Protein AF-0000000086031686 (afdb_homodimer)

Radius of gyration: 23.31 Å; Cα contacts (8 Å, |Δi|>4): 381; chains: 2; bounding box: 55×72×49 Å

pLDDT: mean 70.11, std 24.23, range [24.34, 96.19]

Organism: Dendrobium nobile (NCBI:txid94219)

Foldseek 3Di:
DPDAFLLCVLVVHDHDPVRLCPVAGGNPPRNVLVVLLCVPQRPVRLSVVLVLDDVVCNNVVSVVSSQQSVQCVVPVPQGCVLVVLVVVVVVVLVVLVVVLVVLVVVVVVPPPPPCSVSVPPPPPPCDDDCVVVVSVVSVVVVVVVVCCCVPPPDDVPDPPPPDDPDPPCSDPPRVVD/DPQAFLLCVLVVHDHDPVRLCRVAGGNPPRNVLVVLLCVPQRPVRLSVVLVLDDVVCNNVVSVVSSQQSVQCVVPVPQGCVLVVLVVVVVVVLVVLVVVLVVLVVVVVVPPPPPCSVSVPPPPPPCDDDCVVVVSVVSVVV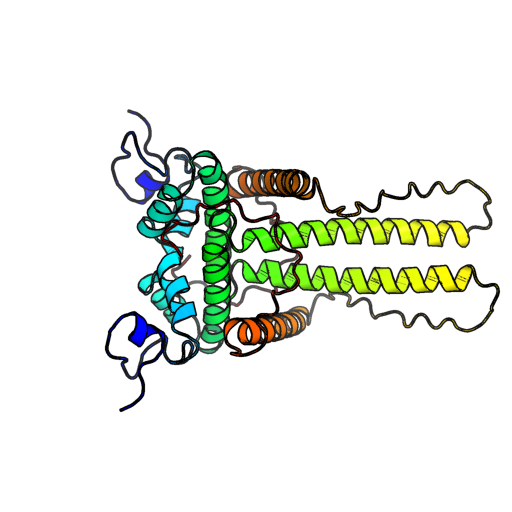VVVVVCCCVPPPDDVPDPPPPPDPDPPPSDPPRVVD

Solvent-accessible surface area (backbone atoms only — not comparable to full-atom values): 20032 Å² total; per-residue (Å²): 125,86,77,46,22,6,46,27,55,69,68,70,47,85,59,56,96,79,42,86,48,45,89,69,21,43,49,83,56,16,30,68,47,36,52,32,28,37,64,49,31,28,62,68,40,50,50,52,53,47,68,72,40,61,75,89,45,33,59,58,22,51,47,34,46,36,50,42,19,46,30,27,62,78,31,70,44,41,25,53,51,39,55,40,53,54,40,51,51,48,39,52,52,44,50,52,49,41,51,52,50,51,50,52,50,54,46,68,71,44,86,61,83,67,81,70,70,67,75,67,71,75,69,76,64,82,56,83,80,67,44,54,57,51,39,45,48,51,46,51,52,51,47,53,52,48,43,44,56,68,53,50,84,76,76,81,64,60,72,79,59,75,76,57,61,75,75,70,81,61,61,92,77,49,71,83,107,124,85,75,44,22,6,48,26,56,68,67,71,48,85,57,55,96,80,42,86,48,47,90,70,20,42,51,82,56,17,29,68,45,37,50,32,27,36,64,48,30,27,62,65,41,50,51,53,53,46,68,73,39,60,74,90,46,33,60,57,20,52,49,37,48,37,51,42,20,46,31,28,60,77,31,70,46,40,26,54,50,39,54,40,53,52,40,51,51,48,40,52,52,44,49,52,48,42,51,53,50,51,51,52,51,54,46,70,69,44,86,62,81,68,81,71,70,68,73,68,71,76,68,76,65,82,55,83,81,69,41,55,57,52,40,45,49,52,47,50,52,51,48,51,52,48,43,44,52,69,52,48,86,75,73,79,62,60,71,81,58,75,75,57,61,74,76,71,81,63,62,93,76,49,71,82,108

Sequence (354 aa):
MASSCGACKFLRRKCADICIFAPHFSYEQAAAHFSAIHKVFGASNVSKLLSHLPEHHRAAAAVTVAYEALARIRDPVYGCVAHVIALQQQVVRLQEEVESLMAQLLCKSSSVTGSCAINGAEQYCFGGSNHSNELQVVYKEALDRLERCLFSEEDQISPEVSPAPASIDVPEDFPWRMASSCGACKFLRRKCADICIFAPHFSYEQAAAHFSAIHKVFGASNVSKLLSHLPEHHRAAAAVTVAYEALARIRDPVYGCVAHVIALQQQVVRLQEEVESLMAQLLCKSSSVTGSCAINGAEQYCFGGSNHSNELQVVYKEALDRLERCLFSEEDQISPEVSPAPASIDVPEDFPWR

Secondary structure (DSSP, 8-state):
-----HHHHHHT----TT-SSTTTS-TTTHHHHHHHHHHHT-HHHHHHHHHHS-HHHHHHHHHHHHHHHHHHHH-TTTTTHHHHHHHHHHHHHHHHHHHHHHHHHHHHHS---S-------------SSTHHHHHHHHHHHHHHHHHHHHH-SS------S---SS-----TT-TT-/-----HHHHHHT----TT-SSTTTS-TTTHHHHHHHHHHHT-HHHHHHHHHHS-HHHHHHHHHHHHHHHHHHHH-TTTTTHHHHHHHHHHHHHHHHHHHHHHHHHHHHHS---S-------------SSTHHHHHHHHHHHHHHHHHHHHH-SS------S---SS-----TT-TT-

Nearest PDB structures (foldseek):
  5ly0-assembly1_B  TM=9.703E-01  e=9.688E-09  Triticum turgidum
  5ly0-assembly1_B  TM=9.700E-01  e=6.140E-09  Triticum turgidum

Structure (mmCIF, N/CA/C/O backbone):
data_AF-0000000086031686-model_v1
#
loop_
_entity.id
_entity.type
_entity.pdbx_description
1 polymer 'LOB domain-containing protein'
#
loop_
_atom_site.group_PDB
_atom_site.id
_atom_site.type_symbol
_atom_site.label_atom_id
_atom_site.label_alt_id
_atom_site.label_comp_id
_atom_site.label_asym_id
_atom_site.label_entity_id
_atom_site.label_seq_id
_atom_site.pdbx_PDB_ins_code
_atom_site.Cartn_x
_atom_site.Cartn_y
_atom_site.Cartn_z
_atom_site.occupancy
_atom_site.B_iso_or_equiv
_atom_site.auth_seq_id
_atom_site.auth_comp_id
_atom_site.auth_asym_id
_atom_site.auth_atom_id
_atom_site.pdbx_PDB_model_num
ATOM 1 N N . MET A 1 1 ? -28.172 -14.492 -21.688 1 38.91 1 MET A N 1
ATOM 2 C CA . MET A 1 1 ? -26.906 -15.148 -21.328 1 38.91 1 MET A CA 1
ATOM 3 C C . MET A 1 1 ? -26.109 -14.312 -20.344 1 38.91 1 MET A C 1
ATOM 5 O O . MET A 1 1 ? -25.891 -13.125 -20.578 1 38.91 1 MET A O 1
ATOM 9 N N . ALA A 1 2 ? -26.219 -14.617 -19.141 1 53.25 2 ALA A N 1
ATOM 10 C CA . ALA A 1 2 ? -25.781 -13.68 -18.109 1 53.25 2 ALA A CA 1
ATOM 11 C C . ALA A 1 2 ? -24.328 -13.258 -18.328 1 53.25 2 ALA A C 1
ATOM 13 O O . ALA A 1 2 ? -23.484 -14.078 -18.703 1 53.25 2 ALA A O 1
ATOM 14 N N . SER A 1 3 ? -23.969 -12.055 -18.766 1 66.44 3 SER A N 1
ATOM 15 C CA . SER A 1 3 ? -22.703 -11.477 -19.188 1 66.44 3 SER A CA 1
ATOM 16 C C . SER A 1 3 ? -21.594 -11.781 -18.188 1 66.44 3 SER A C 1
ATOM 18 O O . SER A 1 3 ? -21.797 -11.727 -16.984 1 66.44 3 SER A O 1
ATOM 20 N N . SER A 1 4 ? -20.531 -12.625 -18.656 1 83.12 4 SER A N 1
ATOM 21 C CA . SER A 1 4 ? -19.344 -12.977 -17.906 1 83.12 4 SER A CA 1
ATOM 22 C C . SER A 1 4 ? -18.781 -11.781 -17.156 1 83.12 4 SER A C 1
ATOM 24 O O . SER A 1 4 ? -18.922 -10.641 -17.609 1 83.12 4 SER A O 1
ATOM 26 N N . CYS A 1 5 ? -18.484 -12.031 -15.914 1 85.69 5 CYS A N 1
ATOM 27 C CA . CYS A 1 5 ? -17.859 -10.938 -15.18 1 85.69 5 CYS A CA 1
ATOM 28 C C . CYS A 1 5 ? -16.531 -10.539 -15.805 1 85.69 5 CYS A C 1
ATOM 30 O O . CYS A 1 5 ? -16.047 -11.211 -16.719 1 85.69 5 CYS A O 1
ATOM 32 N N . GLY A 1 6 ? -16 -9.508 -15.5 1 84.38 6 GLY A N 1
ATOM 33 C CA . GLY A 1 6 ? -14.766 -9 -16.078 1 84.38 6 GLY A CA 1
ATOM 34 C C . GLY A 1 6 ? -13.586 -9.93 -15.875 1 84.38 6 GLY A C 1
ATOM 35 O O . GLY A 1 6 ? -12.734 -10.062 -16.75 1 84.38 6 GLY A O 1
ATOM 36 N N . ALA A 1 7 ? -13.555 -10.57 -14.734 1 89.31 7 ALA A N 1
ATOM 37 C CA . ALA A 1 7 ? -12.477 -11.508 -14.445 1 89.31 7 ALA A CA 1
ATOM 38 C C . ALA A 1 7 ? -12.547 -12.727 -15.359 1 89.31 7 ALA A C 1
ATOM 40 O O . ALA A 1 7 ? -11.539 -13.109 -15.969 1 89.31 7 ALA A O 1
ATOM 41 N N . CYS A 1 8 ? -13.688 -13.234 -15.461 1 89.75 8 CYS A N 1
ATOM 42 C CA . CYS A 1 8 ? -13.859 -14.438 -16.266 1 89.75 8 CYS A CA 1
ATOM 43 C C . CYS A 1 8 ? -13.656 -14.133 -17.75 1 89.75 8 CYS A C 1
ATOM 45 O O . CYS A 1 8 ? -13.148 -14.969 -18.5 1 89.75 8 CYS A O 1
ATOM 47 N N . LYS A 1 9 ? -14.102 -12.992 -18.172 1 85.69 9 LYS A N 1
ATOM 48 C CA . LYS A 1 9 ? -13.836 -12.57 -19.547 1 85.69 9 LYS A CA 1
ATOM 49 C C . LYS A 1 9 ? -12.336 -12.523 -19.828 1 85.69 9 LYS A C 1
ATOM 51 O O . LYS A 1 9 ? -11.883 -13.016 -20.859 1 85.69 9 LYS A O 1
ATOM 56 N N . PHE A 1 10 ? -11.656 -11.914 -18.922 1 86.88 10 PHE A N 1
ATOM 57 C CA . PHE A 1 10 ? -10.211 -11.805 -19.078 1 86.88 10 PHE A CA 1
ATOM 58 C C . PHE A 1 10 ? -9.562 -13.188 -19.047 1 86.88 10 PHE A C 1
ATOM 60 O O . PHE A 1 10 ? -8.648 -13.461 -19.844 1 86.88 10 PHE A O 1
ATOM 67 N N . LEU A 1 11 ? -10.047 -14.055 -18.219 1 90.5 11 LEU A N 1
ATOM 68 C CA . LEU A 1 11 ? -9.445 -15.367 -18.031 1 90.5 11 LEU A CA 1
ATOM 69 C C . LEU A 1 11 ? -9.93 -16.344 -19.094 1 90.5 11 LEU A C 1
ATOM 71 O O . LEU A 1 11 ? -9.508 -17.5 -19.125 1 90.5 11 LEU A O 1
ATOM 75 N N . ARG A 1 12 ? -10.844 -15.852 -19.938 1 88.38 12 ARG A N 1
ATOM 76 C CA . ARG A 1 12 ? -11.414 -16.656 -21.016 1 88.38 12 ARG A CA 1
ATOM 77 C C . ARG A 1 12 ? -12.016 -17.953 -20.469 1 88.38 12 ARG A C 1
ATOM 79 O O . ARG A 1 12 ? -11.75 -19.031 -21 1 88.38 12 ARG A O 1
ATOM 86 N N . ARG A 1 13 ? -12.805 -17.781 -19.453 1 88.19 13 ARG A N 1
ATOM 87 C CA . ARG A 1 13 ? -13.531 -18.906 -18.875 1 88.19 13 ARG A CA 1
ATOM 88 C C . ARG A 1 13 ? -15.008 -18.578 -18.688 1 88.19 13 ARG A C 1
ATOM 90 O O . ARG A 1 13 ? -15.398 -17.422 -18.766 1 88.19 13 ARG A O 1
ATOM 97 N N . LYS A 1 14 ? -15.789 -19.656 -18.469 1 89.44 14 LYS A N 1
ATOM 98 C CA . LYS A 1 14 ? -17.219 -19.484 -18.203 1 89.44 14 LYS A CA 1
ATOM 99 C C . LYS A 1 14 ? -17.453 -18.984 -16.781 1 89.44 14 LYS A C 1
ATOM 101 O O . LYS A 1 14 ? -16.891 -19.531 -15.828 1 89.44 14 LYS A O 1
ATOM 106 N N . CYS A 1 15 ? -18.203 -18 -16.75 1 90.19 15 CYS A N 1
ATOM 107 C CA . CYS A 1 15 ? -18.531 -17.422 -15.445 1 90.19 15 CYS A CA 1
ATOM 108 C C . CYS A 1 15 ? -19.625 -18.219 -14.758 1 90.19 15 CYS A C 1
ATOM 110 O O . CYS A 1 15 ? -20.781 -18.219 -15.203 1 90.19 15 CYS A O 1
ATOM 112 N N . ALA A 1 16 ? -19.344 -18.906 -13.68 1 89.38 16 ALA A N 1
ATOM 113 C CA . ALA A 1 16 ? -20.281 -19.766 -12.953 1 89.38 16 ALA A CA 1
ATOM 114 C C . ALA A 1 16 ? -21.172 -18.922 -12.039 1 89.38 16 ALA A C 1
ATOM 116 O O . ALA A 1 16 ? -20.891 -17.766 -11.773 1 89.38 16 ALA A O 1
ATOM 117 N N . ASP A 1 17 ? -22.25 -19.516 -11.578 1 88.25 17 ASP A N 1
ATOM 118 C CA . ASP A 1 17 ? -23.203 -18.859 -10.695 1 88.25 17 ASP A CA 1
ATOM 119 C C . ASP A 1 17 ? -22.547 -18.484 -9.367 1 88.25 17 ASP A C 1
ATOM 121 O O . ASP A 1 17 ? -22.922 -17.484 -8.75 1 88.25 17 ASP A O 1
ATOM 125 N N . ILE A 1 18 ? -21.562 -19.172 -9.016 1 89.81 18 ILE A N 1
ATOM 126 C CA . ILE A 1 18 ? -20.953 -18.938 -7.707 1 89.81 18 ILE A CA 1
ATOM 127 C C . ILE A 1 18 ? -19.578 -18.312 -7.883 1 89.81 18 ILE A C 1
ATOM 129 O O . ILE A 1 18 ? -18.688 -18.484 -7.039 1 89.81 18 ILE A O 1
ATOM 133 N N . CYS A 1 19 ? -19.438 -17.578 -8.977 1 92.25 19 CYS A N 1
ATOM 134 C CA . CYS A 1 19 ? -18.141 -16.953 -9.234 1 92.25 19 CYS A CA 1
ATOM 135 C C . CYS A 1 19 ? -17.812 -15.922 -8.164 1 92.25 19 CYS A C 1
ATOM 137 O O . CYS A 1 19 ? -18.578 -14.969 -7.949 1 92.25 19 CYS A O 1
ATOM 139 N N . ILE A 1 20 ? -16.672 -16.047 -7.578 1 93.25 20 ILE A N 1
ATOM 140 C CA . ILE A 1 20 ? -16.266 -15.227 -6.449 1 93.25 20 ILE A CA 1
ATOM 141 C C . ILE A 1 20 ? -15.93 -13.82 -6.934 1 93.25 20 ILE A C 1
ATOM 143 O O . ILE A 1 20 ? -15.906 -12.867 -6.145 1 93.25 20 ILE A O 1
ATOM 147 N N . PHE A 1 21 ? -15.695 -13.672 -8.219 1 92.06 21 PHE A N 1
ATOM 148 C CA . PHE A 1 21 ? -15.266 -12.391 -8.773 1 92.06 21 PHE A CA 1
ATOM 149 C C . PHE A 1 21 ? -16.453 -11.594 -9.273 1 92.06 21 PHE A C 1
ATOM 151 O O . PHE A 1 21 ? -16.406 -10.359 -9.328 1 92.06 21 PHE A O 1
ATOM 158 N N . ALA A 1 22 ? -17.484 -12.18 -9.602 1 89.75 22 ALA A N 1
ATOM 159 C CA . ALA A 1 22 ? -18.609 -11.578 -10.312 1 89.75 22 ALA A CA 1
ATOM 160 C C . ALA A 1 22 ? -19.188 -10.391 -9.531 1 89.75 22 ALA A C 1
ATOM 162 O O . ALA A 1 22 ? -19.469 -9.344 -10.109 1 89.75 22 ALA A O 1
ATOM 163 N N . PRO A 1 23 ? -19.312 -10.523 -8.242 1 88.31 23 PRO A N 1
ATOM 164 C CA . PRO A 1 23 ? -19.875 -9.398 -7.508 1 88.31 23 PRO A CA 1
ATOM 165 C C . PRO A 1 23 ? -18.953 -8.18 -7.48 1 88.31 23 PRO A C 1
ATOM 167 O O . PRO A 1 23 ? -19.406 -7.062 -7.207 1 88.31 23 PRO A O 1
ATOM 170 N N . HIS A 1 24 ? -17.672 -8.414 -7.812 1 87.06 24 HIS A N 1
ATOM 171 C CA . HIS A 1 24 ? -16.719 -7.359 -7.527 1 87.06 24 HIS A CA 1
ATOM 172 C C . HIS A 1 24 ? -16.078 -6.84 -8.812 1 87.06 24 HIS A C 1
ATOM 174 O O . HIS A 1 24 ? -15.523 -5.734 -8.836 1 87.06 24 HIS A O 1
ATOM 180 N N . PHE A 1 25 ? -16.062 -7.633 -9.82 1 85.62 25 PHE A N 1
ATOM 181 C CA . PHE A 1 25 ? -15.422 -7.246 -11.078 1 85.62 25 PHE A CA 1
ATOM 182 C C . PHE A 1 25 ? -16.406 -7.379 -12.242 1 85.62 25 PHE A C 1
ATOM 184 O O . PHE A 1 25 ? -16.453 -8.422 -12.898 1 85.62 25 PHE A O 1
ATOM 191 N N . SER A 1 26 ? -17.047 -6.273 -12.438 1 75.56 26 SER A N 1
ATOM 192 C CA . SER A 1 26 ? -18.047 -6.301 -13.484 1 75.56 26 SER A CA 1
ATOM 193 C C . SER A 1 26 ? -17.422 -6.305 -14.875 1 75.56 26 SER A C 1
ATOM 195 O O . SER A 1 26 ? -16.234 -6.02 -15.016 1 75.56 26 SER A O 1
ATOM 197 N N . TYR A 1 27 ? -18.125 -6.57 -15.852 1 64.69 27 TYR A N 1
ATOM 198 C CA . TYR A 1 27 ? -17.734 -6.785 -17.234 1 64.69 27 TYR A CA 1
ATOM 199 C C . TYR A 1 27 ? -17.016 -5.562 -17.797 1 64.69 27 TYR A C 1
ATOM 201 O O . TYR A 1 27 ? -15.977 -5.684 -18.453 1 64.69 27 TYR A O 1
ATOM 209 N N . GLU A 1 28 ? -17.484 -4.445 -17.672 1 57.91 28 GLU A N 1
ATOM 210 C CA . GLU A 1 28 ? -16.969 -3.273 -18.359 1 57.91 28 GLU A CA 1
ATOM 211 C C . GLU A 1 28 ? -15.711 -2.746 -17.672 1 57.91 28 GLU A C 1
ATOM 213 O O . GLU A 1 28 ? -14.711 -2.445 -18.344 1 57.91 28 GLU A O 1
ATOM 218 N N . GLN A 1 29 ? -15.75 -2.537 -16.469 1 55.66 29 GLN A N 1
ATOM 219 C CA . GLN A 1 29 ? -14.766 -1.749 -15.734 1 55.66 29 GLN A CA 1
ATOM 220 C C . GLN A 1 29 ? -13.68 -2.641 -15.141 1 55.66 29 GLN A C 1
ATOM 222 O O . GLN A 1 29 ? -12.523 -2.23 -15.023 1 55.66 29 GLN A O 1
ATOM 227 N N . ALA A 1 30 ? -14.023 -3.955 -15.359 1 61.34 30 ALA A N 1
ATOM 228 C CA . ALA A 1 30 ? -13.227 -4.676 -14.367 1 61.34 30 ALA A CA 1
ATOM 229 C C . ALA A 1 30 ? -12.188 -5.57 -15.039 1 61.34 30 ALA A C 1
ATOM 231 O O . ALA A 1 30 ? -11.305 -6.113 -14.375 1 61.34 30 ALA A O 1
ATOM 232 N N . ALA A 1 31 ? -12.219 -5.379 -16.438 1 67.56 31 ALA A N 1
ATOM 233 C CA . ALA A 1 31 ? -11.242 -6.27 -17.047 1 67.56 31 ALA A CA 1
ATOM 234 C C . ALA A 1 31 ? -9.82 -5.727 -16.891 1 67.56 31 ALA A C 1
ATOM 236 O O . ALA A 1 31 ? -8.891 -6.484 -16.609 1 67.56 31 ALA A O 1
ATOM 237 N N . ALA A 1 32 ? -9.633 -4.473 -17.109 1 70.06 32 ALA A N 1
ATOM 238 C CA . ALA A 1 32 ? -8.297 -3.9 -16.969 1 70.06 32 ALA A CA 1
ATOM 239 C C . ALA A 1 32 ? -7.785 -4.031 -15.539 1 70.06 32 ALA A C 1
ATOM 241 O O . ALA A 1 32 ? -6.617 -4.355 -15.312 1 70.06 32 ALA A O 1
ATOM 242 N N . HIS A 1 33 ? -8.641 -3.846 -14.695 1 77.69 33 HIS A N 1
ATOM 243 C CA . HIS A 1 33 ? -8.25 -3.961 -13.297 1 77.69 33 HIS A CA 1
ATOM 244 C C . HIS A 1 33 ? -7.867 -5.395 -12.953 1 77.69 33 HIS A C 1
ATOM 246 O O . HIS A 1 33 ? -6.875 -5.625 -12.258 1 77.69 33 HIS A O 1
ATOM 252 N N . PHE A 1 34 ? -8.672 -6.258 -13.578 1 87.88 34 PHE A N 1
ATOM 253 C CA . PHE A 1 34 ? -8.391 -7.645 -13.234 1 87.88 34 PHE A CA 1
ATOM 254 C C . PHE A 1 34 ? -7.098 -8.109 -13.898 1 87.88 34 PHE A C 1
ATOM 256 O O . PHE A 1 34 ? -6.383 -8.953 -13.352 1 87.88 34 PHE A O 1
ATOM 263 N N . SER A 1 35 ? -6.84 -7.477 -15.047 1 90 35 SER A N 1
ATOM 264 C CA . SER A 1 35 ? -5.562 -7.785 -15.672 1 90 35 SER A CA 1
ATOM 265 C C . SER A 1 35 ? -4.395 -7.457 -14.75 1 90 35 SER A C 1
ATOM 267 O O . SER A 1 35 ? -3.443 -8.234 -14.641 1 90 35 SER A O 1
ATOM 269 N N . ALA A 1 36 ? -4.48 -6.348 -14.125 1 90.56 36 ALA A N 1
ATOM 270 C CA . ALA A 1 36 ? -3.439 -5.957 -13.18 1 90.56 36 ALA A CA 1
ATOM 271 C C . ALA A 1 36 ? -3.391 -6.914 -11.992 1 90.56 36 ALA A C 1
ATOM 273 O O . ALA A 1 36 ? -2.309 -7.32 -11.562 1 90.56 36 ALA A O 1
ATOM 274 N N . ILE A 1 37 ? -4.559 -7.273 -11.547 1 93.81 37 ILE A N 1
ATOM 275 C CA . ILE A 1 37 ? -4.668 -8.18 -10.414 1 93.81 37 ILE A CA 1
ATOM 276 C C . ILE A 1 37 ? -4.039 -9.523 -10.766 1 93.81 37 ILE A C 1
ATOM 278 O O . ILE A 1 37 ? -3.256 -10.07 -9.984 1 93.81 37 ILE A O 1
ATOM 282 N N . HIS A 1 38 ? -4.34 -9.977 -11.875 1 92.88 38 HIS A N 1
ATOM 283 C CA . HIS A 1 38 ? -3.803 -11.258 -12.32 1 92.88 38 HIS A CA 1
ATOM 284 C C . HIS A 1 38 ? -2.283 -11.203 -12.445 1 92.88 38 HIS A C 1
ATOM 286 O O . HIS A 1 38 ? -1.591 -12.141 -12.031 1 92.88 38 HIS A O 1
ATOM 292 N N . LYS A 1 39 ? -1.837 -10.18 -13 1 93.62 39 LYS A N 1
ATOM 293 C CA . LYS A 1 39 ? -0.402 -10.039 -13.234 1 93.62 39 LYS A CA 1
ATOM 294 C C . LYS A 1 39 ? 0.362 -9.953 -11.914 1 93.62 39 LYS A C 1
ATOM 296 O O . LYS A 1 39 ? 1.45 -10.516 -11.789 1 93.62 39 LYS A O 1
ATOM 301 N N . VAL A 1 40 ? -0.183 -9.32 -10.977 1 96.12 40 VAL A N 1
ATOM 302 C CA . VAL A 1 40 ? 0.553 -9 -9.758 1 96.12 40 VAL A CA 1
ATOM 303 C C . VAL A 1 40 ? 0.332 -10.094 -8.719 1 96.12 40 VAL A C 1
ATOM 305 O O . VAL A 1 40 ? 1.287 -10.578 -8.102 1 96.12 40 VAL A O 1
ATOM 308 N N . PHE A 1 41 ? -0.879 -10.539 -8.586 1 96.19 41 PHE A N 1
ATOM 309 C CA . PHE A 1 41 ? -1.211 -11.43 -7.484 1 96.19 41 PHE A CA 1
ATOM 310 C C . PHE A 1 41 ? -1.522 -12.828 -8 1 96.19 41 PHE A C 1
ATOM 312 O O . PHE A 1 41 ? -1.346 -13.82 -7.277 1 96.19 41 PHE A O 1
ATOM 319 N N . GLY A 1 42 ? -2.027 -12.891 -9.18 1 94.31 42 GLY A N 1
ATOM 320 C CA . GLY A 1 42 ? -2.57 -14.141 -9.672 1 94.31 42 GLY A CA 1
ATOM 321 C C . GLY A 1 42 ? -4.031 -14.344 -9.312 1 94.31 42 GLY A C 1
ATOM 322 O O . GLY A 1 42 ? -4.457 -13.992 -8.211 1 94.31 42 GLY A O 1
ATOM 323 N N . ALA A 1 43 ? -4.727 -14.914 -10.258 1 92.44 43 ALA A N 1
ATOM 324 C CA . ALA A 1 43 ? -6.16 -15.133 -10.078 1 92.44 43 ALA A CA 1
ATOM 325 C C . ALA A 1 43 ? -6.43 -16.109 -8.938 1 92.44 43 ALA A C 1
ATOM 327 O O . ALA A 1 43 ? -7.344 -15.891 -8.133 1 92.44 43 ALA A O 1
ATOM 328 N N . SER A 1 44 ? -5.605 -17.141 -8.781 1 93.12 44 SER A N 1
ATOM 329 C CA . SER A 1 44 ? -5.809 -18.156 -7.754 1 93.12 44 SER A CA 1
ATOM 330 C C . SER A 1 44 ? -5.602 -17.578 -6.359 1 93.12 44 SER A C 1
ATOM 332 O O . SER A 1 44 ? -6.387 -17.844 -5.445 1 93.12 44 SER A O 1
ATOM 334 N N . ASN A 1 45 ? -4.613 -16.812 -6.254 1 94.12 45 ASN A N 1
ATOM 335 C CA . ASN A 1 45 ? -4.324 -16.219 -4.953 1 94.12 45 ASN A CA 1
ATOM 336 C C . ASN A 1 45 ? -5.43 -15.258 -4.512 1 94.12 45 ASN A C 1
ATOM 338 O O . ASN A 1 45 ? -5.832 -15.258 -3.348 1 94.12 45 ASN A O 1
ATOM 342 N N . VAL A 1 46 ? -5.914 -14.516 -5.453 1 94.88 46 VAL A N 1
ATOM 343 C CA . VAL A 1 46 ? -6.953 -13.547 -5.125 1 94.88 46 VAL A CA 1
ATOM 344 C C . VAL A 1 46 ? -8.258 -14.273 -4.816 1 94.88 46 VAL A C 1
ATOM 346 O O . VAL A 1 46 ? -8.992 -13.898 -3.898 1 94.88 46 VAL A O 1
ATOM 349 N N . SER A 1 47 ? -8.5 -15.289 -5.539 1 94.25 47 SER A N 1
ATOM 350 C CA . SER A 1 47 ? -9.68 -16.109 -5.262 1 94.25 47 SER A CA 1
ATOM 351 C C . SER A 1 47 ? -9.625 -16.688 -3.857 1 94.25 47 SER A C 1
ATOM 353 O O . SER A 1 47 ? -10.625 -16.672 -3.127 1 94.25 47 SER A O 1
ATOM 355 N N . LYS A 1 48 ? -8.484 -17.234 -3.539 1 95.19 48 LYS A N 1
ATOM 356 C CA . LYS A 1 48 ? -8.297 -17.781 -2.205 1 95.19 48 LYS A CA 1
ATOM 357 C C . LYS A 1 48 ? -8.477 -16.719 -1.129 1 95.19 48 LYS A C 1
ATOM 359 O O . LYS A 1 48 ? -9.133 -16.969 -0.112 1 95.19 48 LYS A O 1
ATOM 364 N N . LEU A 1 49 ? -7.957 -15.602 -1.328 1 94.94 49 LEU A N 1
ATOM 365 C CA . LEU A 1 49 ? -8.086 -14.508 -0.378 1 94.94 49 LEU A CA 1
ATOM 366 C C . LEU A 1 49 ? -9.555 -14.156 -0.153 1 94.94 49 LEU A C 1
ATOM 368 O O . LEU A 1 49 ? -10.016 -14.102 0.99 1 94.94 49 LEU A O 1
ATOM 372 N N . LEU A 1 50 ? -10.242 -13.953 -1.248 1 94.81 50 LEU A N 1
ATOM 373 C CA . LEU A 1 50 ? -11.641 -13.539 -1.156 1 94.81 50 LEU A CA 1
ATOM 374 C C . LEU A 1 50 ? -12.492 -14.641 -0.521 1 94.81 50 LEU A C 1
ATOM 376 O O . LEU A 1 50 ? -13.398 -14.352 0.266 1 94.81 50 LEU A O 1
ATOM 380 N N . SER A 1 51 ? -12.133 -15.828 -0.822 1 95.12 51 SER A N 1
ATOM 381 C CA . SER A 1 51 ? -12.922 -16.938 -0.31 1 95.12 51 SER A CA 1
ATOM 382 C C . SER A 1 51 ? -12.75 -17.094 1.198 1 95.12 51 SER A C 1
ATOM 384 O O . SER A 1 51 ? -13.633 -17.609 1.88 1 95.12 51 SER A O 1
ATOM 386 N N . HIS A 1 52 ? -11.664 -16.688 1.696 1 94 52 HIS A N 1
ATOM 387 C CA . HIS A 1 52 ? -11.367 -16.844 3.117 1 94 52 HIS A CA 1
ATOM 388 C C . HIS A 1 52 ? -11.945 -15.688 3.928 1 94 52 HIS A C 1
ATOM 390 O O . HIS A 1 52 ? -11.992 -15.75 5.156 1 94 52 HIS A O 1
ATOM 396 N N . LEU A 1 53 ? -12.414 -14.711 3.285 1 92.62 53 LEU A N 1
ATOM 397 C CA . LEU A 1 53 ? -12.953 -13.539 3.965 1 92.62 53 LEU A CA 1
ATOM 398 C C . LEU A 1 53 ? -14.469 -13.656 4.129 1 92.62 53 LEU A C 1
ATOM 400 O O . LEU A 1 53 ? -15.141 -14.234 3.277 1 92.62 53 LEU A O 1
ATOM 404 N N . PRO A 1 54 ? -14.922 -13.125 5.305 1 92.75 54 PRO A N 1
ATOM 405 C CA . PRO A 1 54 ? -16.375 -12.961 5.363 1 92.75 54 PRO A CA 1
ATOM 406 C C . PRO A 1 54 ? -16.922 -12.148 4.195 1 92.75 54 PRO A C 1
ATOM 408 O O . PRO A 1 54 ? -16.266 -11.219 3.719 1 92.75 54 PRO A O 1
ATOM 411 N N . GLU A 1 55 ? -18.109 -12.453 3.766 1 91.56 55 GLU A N 1
ATOM 412 C CA . GLU A 1 55 ? -18.734 -11.867 2.574 1 91.56 55 GLU A CA 1
ATOM 413 C C . GLU A 1 55 ? -18.75 -10.344 2.65 1 91.56 55 GLU A C 1
ATOM 415 O O . GLU A 1 55 ? -18.484 -9.664 1.655 1 91.56 55 GLU A O 1
ATOM 420 N N . HIS A 1 56 ? -19.031 -9.805 3.75 1 89.81 56 HIS A N 1
ATOM 421 C CA . HIS A 1 56 ? -19.203 -8.367 3.871 1 89.81 56 HIS A CA 1
ATOM 422 C C . HIS A 1 56 ? -17.859 -7.641 3.803 1 89.81 56 HIS A C 1
ATOM 424 O O . HIS A 1 56 ? -17.828 -6.41 3.705 1 89.81 56 HIS A O 1
ATOM 430 N N . HIS A 1 57 ? -16.781 -8.391 3.799 1 91.38 57 HIS A N 1
ATOM 431 C CA . HIS A 1 57 ? -15.461 -7.773 3.691 1 91.38 57 HIS A CA 1
ATOM 432 C C . HIS A 1 57 ? -14.891 -7.93 2.285 1 91.38 57 HIS A C 1
ATOM 434 O O . HIS A 1 57 ? -13.891 -7.305 1.944 1 91.38 57 HIS A O 1
ATOM 440 N N . ARG A 1 58 ? -15.508 -8.664 1.46 1 92.44 58 ARG A N 1
ATOM 441 C CA . ARG A 1 58 ? -14.93 -9.055 0.18 1 92.44 58 ARG A CA 1
ATOM 442 C C . ARG A 1 58 ? -14.875 -7.875 -0.783 1 92.44 58 ARG A C 1
ATOM 444 O O . ARG A 1 58 ? -13.914 -7.73 -1.544 1 92.44 58 ARG A O 1
ATOM 451 N N . ALA A 1 59 ? -15.852 -7.051 -0.751 1 86.62 59 ALA A N 1
ATOM 452 C CA . ALA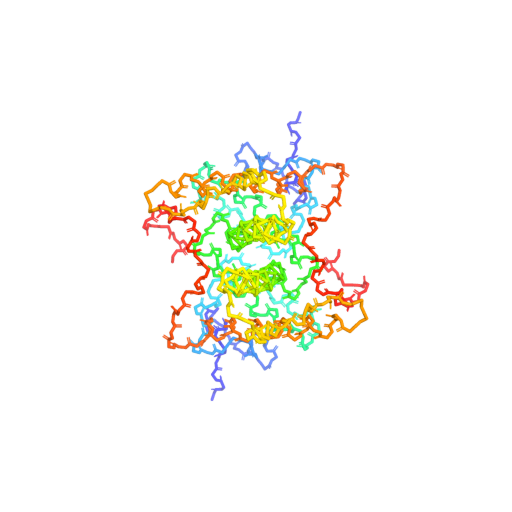 A 1 59 ? -15.867 -5.898 -1.646 1 86.62 59 ALA A CA 1
ATOM 453 C C . ALA A 1 59 ? -14.695 -4.965 -1.357 1 86.62 59 ALA A C 1
ATOM 455 O O . ALA A 1 59 ? -14.008 -4.512 -2.279 1 86.62 59 ALA A O 1
ATOM 456 N N . ALA A 1 60 ? -14.5 -4.668 -0.085 1 88.19 60 ALA A N 1
ATOM 457 C CA . ALA A 1 60 ? -13.383 -3.814 0.311 1 88.19 60 ALA A CA 1
ATOM 458 C C . ALA A 1 60 ? -12.047 -4.438 -0.089 1 88.19 60 ALA A C 1
ATOM 460 O O . ALA A 1 60 ? -11.156 -3.744 -0.594 1 88.19 60 ALA A O 1
ATOM 461 N N . ALA A 1 61 ? -11.945 -5.695 0.101 1 93.06 61 ALA A N 1
ATOM 462 C CA . ALA A 1 61 ? -10.711 -6.387 -0.257 1 93.06 61 ALA A CA 1
ATOM 463 C C . ALA A 1 61 ? -10.469 -6.336 -1.764 1 93.06 61 ALA A C 1
ATOM 465 O O . ALA A 1 61 ? -9.344 -6.121 -2.213 1 93.06 61 ALA A O 1
ATOM 466 N N . ALA A 1 62 ? -11.539 -6.516 -2.545 1 90.56 62 ALA A N 1
ATOM 467 C CA . ALA A 1 62 ? -11.422 -6.465 -4 1 90.56 62 ALA A CA 1
ATOM 468 C C . ALA A 1 62 ? -10.914 -5.102 -4.461 1 90.56 62 ALA A C 1
ATOM 470 O O . ALA A 1 62 ? -10.039 -5.02 -5.328 1 90.56 62 ALA A O 1
ATOM 471 N N . VAL A 1 63 ? -11.391 -4.082 -3.826 1 87.56 63 VAL A N 1
ATOM 472 C CA . VAL A 1 63 ? -11.016 -2.725 -4.199 1 87.56 63 VAL A CA 1
ATOM 473 C C . VAL A 1 63 ? -9.562 -2.465 -3.805 1 87.56 63 VAL A C 1
ATOM 475 O O . VAL A 1 63 ? -8.789 -1.914 -4.59 1 87.56 63 VAL A O 1
ATOM 478 N N . THR A 1 64 ? -9.211 -2.9 -2.656 1 90.94 64 THR A N 1
ATOM 479 C CA . THR A 1 64 ? -7.863 -2.607 -2.174 1 90.94 64 THR A CA 1
ATOM 480 C C . THR A 1 64 ? -6.828 -3.447 -2.918 1 90.94 64 THR A C 1
ATOM 482 O O . THR A 1 64 ?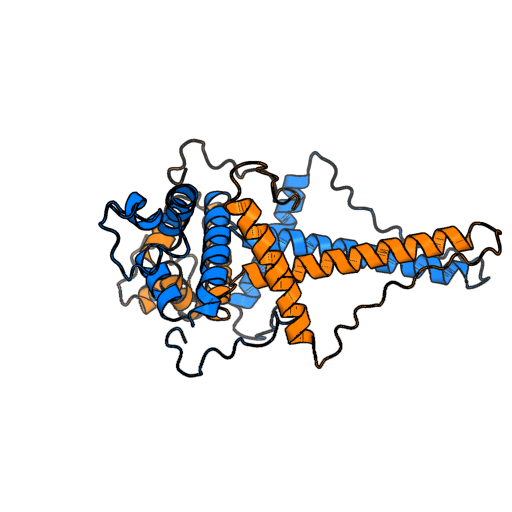 -5.723 -2.977 -3.193 1 90.94 64 THR A O 1
ATOM 485 N N . VAL A 1 65 ? -7.234 -4.645 -3.295 1 94.06 65 VAL A N 1
ATOM 486 C CA . VAL A 1 65 ? -6.348 -5.477 -4.098 1 94.06 65 VAL A CA 1
ATOM 487 C C . VAL A 1 65 ? -6.141 -4.84 -5.473 1 94.06 65 VAL A C 1
ATOM 489 O O . VAL A 1 65 ? -5.02 -4.801 -5.984 1 94.06 65 VAL A O 1
ATOM 492 N N . ALA A 1 66 ? -7.203 -4.371 -6.004 1 89.81 66 ALA A N 1
ATOM 493 C CA . ALA A 1 66 ? -7.102 -3.707 -7.301 1 89.81 66 ALA A CA 1
ATOM 494 C C . ALA A 1 66 ? -6.211 -2.473 -7.219 1 89.81 66 ALA A C 1
ATOM 496 O O . ALA A 1 66 ? -5.367 -2.246 -8.094 1 89.81 66 ALA A O 1
ATOM 497 N N . TYR A 1 67 ? -6.352 -1.722 -6.219 1 87.75 67 TYR A N 1
ATOM 498 C CA . TYR A 1 67 ? -5.543 -0.527 -6.012 1 87.75 67 TYR A CA 1
ATOM 499 C C . TYR A 1 67 ? -4.062 -0.879 -5.934 1 87.75 67 TYR A C 1
ATOM 501 O O . TYR A 1 67 ? -3.23 -0.251 -6.594 1 87.75 67 TYR A O 1
ATOM 509 N N . GLU A 1 68 ? -3.736 -1.874 -5.129 1 94.12 68 GLU A N 1
ATOM 510 C CA . GLU A 1 68 ? -2.352 -2.303 -4.961 1 94.12 68 GLU A CA 1
ATOM 511 C C . GLU A 1 68 ? -1.782 -2.854 -6.266 1 94.12 68 GLU A C 1
ATOM 513 O O . GLU A 1 68 ? -0.623 -2.6 -6.598 1 94.12 68 GLU A O 1
ATOM 518 N N . ALA A 1 69 ? -2.607 -3.582 -6.91 1 94.06 69 ALA A N 1
ATOM 519 C CA . ALA A 1 69 ? -2.152 -4.145 -8.18 1 94.06 69 ALA A CA 1
ATOM 520 C C . ALA A 1 69 ? -1.816 -3.041 -9.18 1 94.06 69 ALA A C 1
ATOM 522 O O . ALA A 1 69 ? -0.763 -3.074 -9.82 1 94.06 69 ALA A O 1
ATOM 523 N N . LEU A 1 70 ? -2.686 -2.143 -9.281 1 88.62 70 LEU A N 1
ATOM 524 C CA . LEU A 1 70 ? -2.482 -1.047 -10.219 1 88.62 70 LEU A CA 1
ATOM 525 C C . LEU A 1 70 ? -1.261 -0.219 -9.836 1 88.62 70 LEU A C 1
ATOM 527 O O . LEU A 1 70 ? -0.492 0.201 -10.703 1 88.62 70 LEU A O 1
ATOM 531 N N . ALA A 1 71 ? -1.073 0.013 -8.602 1 89.56 71 ALA A N 1
ATOM 532 C CA . ALA A 1 71 ? 0.101 0.744 -8.133 1 89.56 71 ALA A CA 1
ATOM 533 C C . ALA A 1 71 ? 1.388 0.028 -8.531 1 89.56 71 ALA A C 1
ATOM 535 O O . ALA A 1 71 ? 2.365 0.669 -8.93 1 89.56 71 ALA A O 1
ATOM 536 N N . ARG A 1 72 ? 1.357 -1.271 -8.398 1 94.75 72 ARG A N 1
ATOM 537 C CA . ARG A 1 72 ? 2.547 -2.051 -8.719 1 94.75 72 ARG A CA 1
ATOM 538 C C . ARG A 1 72 ? 2.803 -2.064 -10.227 1 94.75 72 ARG A C 1
ATOM 540 O O . ARG A 1 72 ? 3.955 -2.08 -10.664 1 94.75 72 ARG A O 1
ATOM 547 N N . ILE A 1 73 ? 1.73 -2.074 -11 1 91.44 73 ILE A N 1
ATOM 548 C CA . ILE A 1 73 ? 1.883 -2.006 -12.445 1 91.44 73 ILE A CA 1
ATOM 549 C C . ILE A 1 73 ? 2.5 -0.664 -12.836 1 91.44 73 ILE A C 1
ATOM 551 O O . ILE A 1 73 ? 3.367 -0.604 -13.711 1 91.44 73 ILE A O 1
ATOM 555 N N . ARG A 1 74 ? 2.115 0.361 -12.242 1 88.62 74 ARG A N 1
ATOM 556 C CA . ARG A 1 74 ? 2.58 1.709 -12.555 1 88.62 74 ARG A CA 1
ATOM 557 C C . ARG A 1 74 ? 4.004 1.927 -12.047 1 88.62 74 ARG A C 1
ATOM 559 O O . ARG A 1 74 ? 4.805 2.592 -12.711 1 88.62 74 ARG A O 1
ATOM 566 N N . ASP A 1 75 ? 4.262 1.389 -10.922 1 89.06 75 ASP A N 1
ATOM 567 C CA . ASP A 1 75 ? 5.57 1.475 -10.273 1 89.06 75 ASP A CA 1
ATOM 568 C C . ASP A 1 75 ? 6.035 0.105 -9.789 1 89.06 75 ASP A C 1
ATOM 570 O O . ASP A 1 75 ? 5.836 -0.243 -8.617 1 89.06 75 ASP A O 1
ATOM 574 N N . PRO A 1 76 ? 6.688 -0.561 -10.586 1 94.5 76 PRO A N 1
ATOM 575 C CA . PRO A 1 76 ? 7.051 -1.94 -10.25 1 94.5 76 PRO A CA 1
ATOM 576 C C . PRO A 1 76 ? 8.039 -2.027 -9.094 1 94.5 76 PRO A C 1
ATOM 578 O O . PRO A 1 76 ? 8.203 -3.092 -8.492 1 94.5 76 PRO A O 1
ATOM 581 N N . VAL A 1 77 ? 8.711 -0.961 -8.828 1 92.12 77 VAL A N 1
ATOM 582 C CA . VAL A 1 77 ? 9.719 -0.997 -7.773 1 92.12 77 VAL A CA 1
ATOM 583 C C . VAL A 1 77 ? 9.062 -0.761 -6.414 1 92.12 77 VAL A C 1
ATOM 585 O O . VAL A 1 77 ? 9.258 -1.539 -5.48 1 92.12 77 VAL A O 1
ATOM 588 N N . TYR A 1 78 ? 8.25 0.196 -6.316 1 89 78 TYR A N 1
ATOM 589 C CA . TYR A 1 78 ? 7.777 0.603 -4.996 1 89 78 TYR A CA 1
ATOM 590 C C . TYR A 1 78 ? 6.312 0.233 -4.801 1 89 78 TYR A C 1
ATOM 592 O O . TYR A 1 78 ? 5.848 0.097 -3.668 1 89 78 TYR A O 1
ATOM 600 N N . GLY A 1 79 ? 5.57 0.085 -5.828 1 92.88 79 GLY A N 1
ATOM 601 C CA . GLY A 1 79 ? 4.156 -0.211 -5.684 1 92.88 79 GLY A CA 1
ATOM 602 C C . GLY A 1 79 ? 3.42 0.804 -4.828 1 92.88 79 GLY A C 1
ATOM 603 O O . GLY A 1 79 ? 3.654 2.008 -4.945 1 92.88 79 GLY A O 1
ATOM 604 N N . CYS A 1 80 ? 2.551 0.256 -4.023 1 91.44 80 CYS A N 1
ATOM 605 C CA . CYS A 1 80 ? 1.743 1.107 -3.158 1 91.44 80 CYS A CA 1
ATOM 606 C C . CYS A 1 80 ? 2.596 1.737 -2.064 1 91.44 80 CYS A C 1
ATOM 608 O O . CYS A 1 80 ? 2.193 2.727 -1.448 1 91.44 80 CYS A O 1
ATOM 610 N N . VAL A 1 81 ? 3.752 1.196 -1.799 1 91.44 81 VAL A N 1
ATOM 611 C CA . VAL A 1 81 ? 4.648 1.717 -0.774 1 91.44 81 VAL A CA 1
ATOM 612 C C . VAL A 1 81 ? 5.109 3.123 -1.155 1 91.44 81 VAL A C 1
ATOM 614 O O . VAL A 1 81 ? 5.383 3.951 -0.283 1 91.44 81 VAL A O 1
ATOM 617 N N . ALA A 1 82 ? 5.121 3.391 -2.424 1 88.12 82 ALA A N 1
ATOM 618 C CA . ALA A 1 82 ? 5.457 4.742 -2.869 1 88.12 82 ALA A CA 1
ATOM 619 C C . ALA A 1 82 ? 4.492 5.77 -2.281 1 88.12 82 ALA A C 1
ATOM 621 O O . ALA A 1 82 ? 4.902 6.867 -1.896 1 88.12 82 ALA A O 1
ATOM 622 N N . HIS A 1 83 ? 3.275 5.422 -2.229 1 88.75 83 HIS A N 1
ATOM 623 C CA . HIS A 1 83 ? 2.262 6.312 -1.672 1 88.75 83 HIS A CA 1
ATOM 624 C C . HIS A 1 83 ? 2.438 6.473 -0.166 1 88.75 83 HIS A C 1
ATOM 626 O O . HIS A 1 83 ? 2.275 7.574 0.368 1 88.75 83 HIS A O 1
ATOM 632 N N . VAL A 1 84 ? 2.754 5.391 0.456 1 87.44 84 VAL A N 1
ATOM 633 C CA . VAL A 1 84 ? 2.998 5.43 1.895 1 87.44 84 VAL A CA 1
ATOM 634 C C . VAL A 1 84 ? 4.156 6.375 2.197 1 87.44 84 VAL A C 1
ATOM 636 O O . VAL A 1 84 ? 4.043 7.25 3.059 1 87.44 84 VAL A O 1
ATOM 639 N N . ILE A 1 85 ? 5.25 6.184 1.472 1 82.88 85 ILE A N 1
ATOM 640 C CA . ILE A 1 85 ? 6.445 6.992 1.682 1 82.88 85 ILE A CA 1
ATOM 641 C C . ILE A 1 85 ? 6.117 8.469 1.435 1 82.88 85 ILE A C 1
ATOM 643 O O . ILE A 1 85 ? 6.465 9.328 2.242 1 82.88 85 ILE A O 1
ATOM 647 N N . ALA A 1 86 ? 5.445 8.773 0.376 1 82.56 86 ALA A N 1
ATOM 648 C CA . ALA A 1 86 ? 5.094 10.148 0.049 1 82.56 86 ALA A CA 1
ATOM 649 C C . ALA A 1 86 ? 4.215 10.766 1.134 1 82.56 86 ALA A C 1
ATOM 651 O O . ALA A 1 86 ? 4.422 11.914 1.536 1 82.56 86 ALA A O 1
ATOM 652 N N . LEU A 1 87 ? 3.262 10.023 1.578 1 82.62 87 LEU A N 1
ATOM 653 C CA . LEU A 1 87 ? 2.354 10.516 2.607 1 82.62 87 LEU A CA 1
ATOM 654 C C . LEU A 1 87 ? 3.088 10.719 3.93 1 82.62 87 LEU A C 1
ATOM 656 O O . LEU A 1 87 ? 2.834 11.688 4.645 1 82.62 87 LEU A O 1
ATOM 660 N N . GLN A 1 88 ? 3.953 9.805 4.238 1 81.12 88 GLN A N 1
ATOM 661 C CA . GLN A 1 88 ? 4.77 9.953 5.441 1 81.12 88 GLN A CA 1
ATOM 662 C C . GLN A 1 88 ? 5.598 11.234 5.383 1 81.12 88 GLN A C 1
ATOM 664 O O . GLN A 1 88 ? 5.715 11.953 6.383 1 81.12 88 GLN A O 1
ATOM 669 N N . GLN A 1 89 ? 6.152 11.492 4.285 1 80 89 GLN A N 1
ATOM 670 C CA . GLN A 1 89 ? 6.918 12.727 4.125 1 80 89 GLN A CA 1
ATOM 671 C C . GLN A 1 89 ? 6.031 13.953 4.312 1 80 89 GLN A C 1
ATOM 673 O O . GLN A 1 89 ? 6.449 14.938 4.918 1 80 89 GLN A O 1
ATOM 678 N N . GLN A 1 90 ? 4.883 13.852 3.762 1 84.69 90 GLN A N 1
ATOM 679 C CA . GLN A 1 90 ? 3.936 14.953 3.922 1 84.69 90 GLN A CA 1
ATOM 680 C C . GLN A 1 90 ? 3.584 15.164 5.391 1 84.69 90 GLN A C 1
ATOM 682 O O . GLN A 1 90 ? 3.512 16.297 5.859 1 84.69 90 GLN A O 1
ATOM 687 N N . VAL A 1 91 ? 3.4 14.141 6.113 1 84.5 91 VAL A N 1
ATOM 688 C CA . VAL A 1 91 ? 3.084 14.219 7.535 1 84.5 91 VAL A CA 1
ATOM 689 C C . VAL A 1 91 ? 4.227 14.906 8.281 1 84.5 91 VAL A C 1
ATOM 691 O O . VAL A 1 91 ? 3.996 15.805 9.094 1 84.5 91 VAL A O 1
ATOM 694 N N . VAL A 1 92 ? 5.402 14.492 7.957 1 84.44 92 VAL A N 1
ATOM 695 C CA . VAL A 1 92 ? 6.562 15.07 8.633 1 84.44 92 VAL A CA 1
ATOM 696 C C . VAL A 1 92 ? 6.629 16.562 8.344 1 84.44 92 VAL A C 1
ATOM 698 O O . VAL A 1 92 ? 6.828 17.375 9.258 1 84.44 92 VAL A O 1
ATOM 701 N N . ARG A 1 93 ? 6.445 16.938 7.137 1 86.12 93 ARG A N 1
ATOM 702 C CA . ARG A 1 93 ? 6.496 18.344 6.754 1 86.12 93 ARG A CA 1
ATOM 703 C C . ARG A 1 93 ? 5.414 19.141 7.469 1 86.12 93 ARG A C 1
ATOM 705 O O . ARG A 1 93 ? 5.68 20.234 7.98 1 86.12 93 ARG A O 1
ATOM 712 N N . LEU A 1 94 ? 4.25 18.609 7.492 1 87.69 94 LEU A N 1
ATOM 713 C CA . LEU A 1 94 ? 3.135 19.297 8.133 1 87.69 94 LEU A CA 1
ATOM 714 C C . LEU A 1 94 ? 3.348 19.391 9.641 1 87.69 94 LEU A C 1
ATOM 716 O O . LEU A 1 94 ? 3.014 20.406 10.258 1 87.69 94 LEU A O 1
ATOM 720 N N . GLN A 1 95 ? 3.881 18.359 10.172 1 89.25 95 GLN A N 1
ATOM 721 C CA . GLN A 1 95 ? 4.191 18.391 11.602 1 89.25 95 GLN A CA 1
ATOM 722 C C . GLN A 1 95 ? 5.211 19.484 11.914 1 89.25 95 GLN A C 1
ATOM 724 O O . GLN A 1 95 ? 5.082 20.188 12.914 1 89.25 95 GLN A O 1
ATOM 729 N N . GLU A 1 96 ? 6.203 19.609 11.125 1 88.12 96 GLU A N 1
ATOM 730 C CA . GLU A 1 96 ? 7.191 20.656 11.297 1 88.12 96 GLU A CA 1
ATOM 731 C C . GLU A 1 96 ? 6.551 22.047 11.18 1 88.12 96 GLU A C 1
ATOM 733 O O . GLU A 1 96 ? 6.898 22.953 11.922 1 88.12 96 GLU A O 1
ATOM 738 N N . GLU A 1 97 ? 5.676 22.156 10.281 1 90.44 97 GLU A N 1
ATOM 739 C CA . GLU A 1 97 ? 4.969 23.422 10.086 1 90.44 97 GLU A CA 1
ATOM 740 C C . GLU A 1 97 ? 4.117 23.766 11.305 1 90.44 97 GLU A C 1
ATOM 742 O O . GLU A 1 97 ? 4.098 24.922 11.75 1 90.44 97 GLU A O 1
ATOM 747 N N . VAL A 1 98 ? 3.436 22.828 11.836 1 91.19 98 VAL A N 1
ATOM 748 C CA . VAL A 1 98 ? 2.625 23.031 13.031 1 91.19 98 VAL A CA 1
ATOM 749 C C . VAL A 1 98 ? 3.514 23.484 14.188 1 91.19 98 VAL A C 1
ATOM 751 O O . VAL A 1 98 ? 3.176 24.438 14.906 1 91.19 98 VAL A O 1
ATOM 754 N N . GLU A 1 99 ? 4.555 22.828 14.289 1 90 99 GLU A N 1
ATOM 755 C CA . GLU A 1 99 ? 5.473 23.188 15.367 1 90 99 GLU A CA 1
ATOM 756 C C . GLU A 1 99 ? 5.98 24.625 15.203 1 90 99 GLU A C 1
ATOM 758 O O . GLU A 1 99 ? 6.066 25.375 16.172 1 90 99 GLU A O 1
ATOM 763 N N . SER A 1 100 ? 6.332 24.953 14.023 1 91.62 100 SER A N 1
ATOM 764 C CA . SER A 1 100 ? 6.816 26.297 13.742 1 91.62 100 SER A CA 1
ATOM 765 C C . SER A 1 100 ? 5.742 27.344 14.023 1 91.62 100 SER A C 1
ATOM 767 O O . SER A 1 100 ? 6.023 28.375 14.617 1 91.62 100 SER A O 1
ATOM 769 N N . LEU A 1 101 ? 4.566 27.031 13.633 1 88.19 101 LEU A N 1
ATOM 770 C CA . LEU A 1 101 ? 3.465 27.969 13.844 1 88.19 101 LEU A CA 1
ATOM 771 C C . LEU A 1 101 ? 3.139 28.109 15.328 1 88.19 101 LEU A C 1
ATOM 773 O O . LEU A 1 101 ? 2.865 29.203 15.812 1 88.19 101 LEU A O 1
ATOM 777 N N . MET A 1 102 ? 3.209 27.016 16 1 87.62 102 MET A N 1
ATOM 778 C CA . MET A 1 102 ? 2.967 27.031 17.438 1 87.62 102 MET A CA 1
ATOM 779 C C . MET A 1 102 ? 4.012 27.875 18.172 1 87.62 102 MET A C 1
ATOM 781 O O . MET A 1 102 ? 3.68 28.641 19.078 1 87.62 102 MET A O 1
ATOM 785 N N . ALA A 1 103 ? 5.191 27.766 17.719 1 86.25 103 ALA A N 1
ATOM 786 C CA . ALA A 1 103 ? 6.262 28.562 18.297 1 86.25 103 ALA A CA 1
ATOM 787 C C . ALA A 1 103 ? 6.027 30.047 18.062 1 86.25 103 ALA A C 1
ATOM 789 O O . ALA A 1 103 ? 6.246 30.875 18.953 1 86.25 103 ALA A O 1
ATOM 790 N N . GLN A 1 104 ? 5.629 30.391 16.953 1 84.88 104 GLN A N 1
ATOM 791 C CA . GLN A 1 104 ? 5.352 31.766 16.594 1 84.88 104 GLN A CA 1
ATOM 792 C C . GLN A 1 104 ? 4.207 32.344 17.438 1 84.88 104 GLN A C 1
ATOM 794 O O . GLN A 1 104 ? 4.25 33.5 17.859 1 84.88 104 GLN A O 1
ATOM 799 N N . LEU A 1 105 ? 3.166 31.609 17.688 1 82.88 105 LEU A N 1
ATOM 800 C CA . LEU A 1 105 ? 2.029 32.031 18.5 1 82.88 105 LEU A CA 1
ATOM 801 C C . LEU A 1 105 ? 2.449 32.281 19.938 1 82.88 105 LEU A C 1
ATOM 803 O O . LEU A 1 105 ? 1.983 33.219 20.578 1 82.88 105 LEU A O 1
ATOM 807 N N . LEU A 1 106 ? 3.262 31.5 20.438 1 81.12 106 LEU A N 1
ATOM 808 C CA . LEU A 1 106 ? 3.725 31.625 21.812 1 81.12 106 LEU A CA 1
ATOM 809 C C . LEU A 1 106 ? 4.625 32.844 21.984 1 81.12 106 LEU A C 1
ATOM 811 O O . LEU A 1 106 ? 4.582 33.5 23.016 1 81.12 106 LEU A O 1
ATOM 815 N N . CYS A 1 107 ? 5.406 33.188 20.984 1 74.06 107 CYS A N 1
ATOM 816 C CA . CYS A 1 107 ? 6.277 34.344 21.031 1 74.06 107 CYS A CA 1
ATOM 817 C C . CYS A 1 107 ? 5.465 35.625 21 1 74.06 107 CYS A C 1
ATOM 819 O O . CYS A 1 107 ? 5.797 36.594 21.672 1 74.06 107 CYS A O 1
ATOM 821 N N . LYS A 1 108 ? 4.418 35.719 20.297 1 69.06 108 LYS A N 1
ATOM 822 C CA . LYS A 1 108 ? 3.588 36.906 20.203 1 69.06 108 LYS A CA 1
ATOM 823 C C . LYS A 1 108 ? 2.803 37.156 21.484 1 69.06 108 LYS A C 1
ATOM 825 O O . LYS A 1 108 ? 2.512 38.281 21.844 1 69.06 108 LYS A O 1
ATOM 830 N N . SER A 1 109 ? 2.355 36.156 22.141 1 62.41 109 SER A N 1
ATOM 831 C CA . SER A 1 109 ? 1.616 36.312 23.391 1 62.41 109 SER A CA 1
ATOM 832 C C . SER A 1 109 ? 2.541 36.75 24.531 1 62.41 109 SER A C 1
ATOM 834 O O . SER A 1 109 ? 2.092 37.344 25.5 1 62.41 109 SER 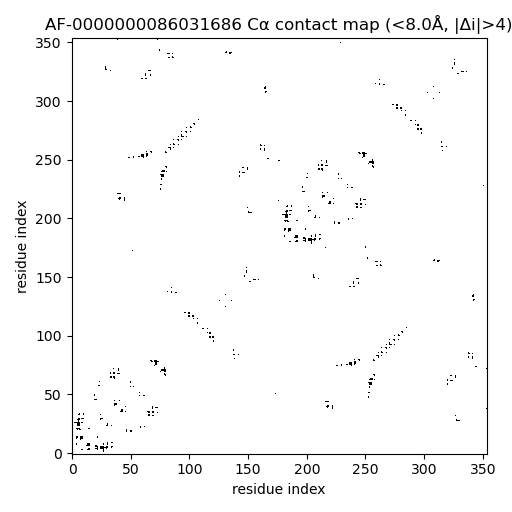A O 1
ATOM 836 N N . SER A 1 110 ? 3.771 36.281 24.578 1 60.72 110 SER A N 1
ATOM 837 C CA . SER A 1 110 ? 4.699 36.75 25.609 1 60.72 110 SER A CA 1
ATOM 838 C C . SER A 1 110 ? 5.289 38.094 25.25 1 60.72 110 SER A C 1
ATOM 840 O O . SER A 1 110 ? 5.637 38.344 24.094 1 60.72 110 SER A O 1
ATOM 842 N N . SER A 1 111 ? 4.789 39.344 25.688 1 50.56 111 SER A N 1
ATOM 843 C CA . SER A 1 111 ? 5.41 40.656 25.641 1 50.56 111 SER A CA 1
ATOM 844 C C . SER A 1 111 ? 6.926 40.562 25.5 1 50.56 111 SER A C 1
ATOM 846 O O . SER A 1 111 ? 7.637 41.562 25.594 1 50.56 111 SER A O 1
ATOM 848 N N . VAL A 1 112 ? 7.57 39.531 25.672 1 46.28 112 VAL A N 1
ATOM 849 C CA . VAL A 1 112 ? 9.031 39.562 25.688 1 46.28 112 VAL A CA 1
ATOM 850 C C . VAL A 1 112 ? 9.555 39.781 24.281 1 46.28 112 VAL A C 1
ATOM 852 O O . VAL A 1 112 ? 9.047 39.188 23.328 1 46.28 112 VAL A O 1
ATOM 855 N N . THR A 1 113 ? 10.086 40.938 23.812 1 40.88 113 THR A N 1
ATOM 856 C CA . THR A 1 113 ? 10.844 41.438 22.672 1 40.88 113 THR A CA 1
ATOM 857 C C . THR A 1 113 ? 11.773 40.375 22.109 1 40.88 113 THR A C 1
ATOM 859 O O . THR A 1 113 ? 12.594 40.656 21.234 1 40.88 113 THR A O 1
ATOM 862 N N . GLY A 1 114 ? 12.289 39.406 22.953 1 41.62 114 GLY A N 1
ATOM 863 C CA . GLY A 1 114 ? 13.438 38.688 22.422 1 41.62 114 GLY A CA 1
ATOM 864 C C . GLY A 1 114 ? 13.156 37.969 21.125 1 41.62 114 GLY A C 1
ATOM 865 O O . GLY A 1 114 ? 12 37.719 20.781 1 41.62 114 GLY A O 1
ATOM 866 N N . SER A 1 115 ? 14.234 37.969 20.109 1 42.06 115 SER A N 1
ATOM 867 C CA . SER A 1 115 ? 14.359 37.344 18.797 1 42.06 115 SER A CA 1
ATOM 868 C C . SER A 1 115 ? 13.781 35.938 18.781 1 42.06 115 SER A C 1
ATOM 870 O O . SER A 1 115 ? 14.383 35.031 19.328 1 42.06 115 SER A O 1
ATOM 872 N N . CYS A 1 116 ? 12.633 35.75 19.281 1 44.69 116 CYS A N 1
ATOM 873 C CA . CYS A 1 116 ? 12.148 34.406 19.078 1 44.69 116 CYS A CA 1
ATOM 874 C C . CYS A 1 116 ? 12.461 33.906 17.672 1 44.69 116 CYS A C 1
ATOM 876 O O . CYS A 1 116 ? 11.883 34.375 16.703 1 44.69 116 CYS A O 1
ATOM 878 N N . ALA A 1 117 ? 13.75 33.812 17.328 1 38.09 117 ALA A N 1
ATOM 879 C CA . ALA A 1 117 ? 14.289 33.281 16.078 1 38.09 117 ALA A CA 1
ATOM 880 C C . ALA A 1 117 ? 13.523 32.031 15.648 1 38.09 117 ALA A C 1
ATOM 882 O O . ALA A 1 117 ? 13.641 30.984 16.266 1 38.09 117 ALA A O 1
ATOM 883 N N . ILE A 1 118 ? 12.328 32.156 15.344 1 40.06 118 ILE A N 1
ATOM 884 C CA . ILE A 1 118 ? 11.672 31.031 14.695 1 40.06 118 ILE A CA 1
ATOM 885 C C . ILE A 1 118 ? 12.523 30.547 13.523 1 40.06 118 ILE A C 1
ATOM 887 O O . ILE A 1 118 ? 12.914 31.344 12.664 1 40.06 118 ILE A O 1
ATOM 891 N N . ASN A 1 119 ? 13.656 29.844 13.805 1 32.88 119 ASN A N 1
ATOM 892 C CA . ASN A 1 119 ? 14.281 29.219 12.648 1 32.88 119 ASN A CA 1
ATOM 893 C C . ASN A 1 119 ? 13.242 28.781 11.625 1 32.88 119 ASN A C 1
ATOM 895 O O . ASN A 1 119 ? 12.352 27.984 11.938 1 32.88 119 ASN A O 1
ATOM 899 N N . GLY A 1 120 ? 12.766 29.688 10.859 1 28.22 120 GLY A N 1
ATOM 900 C CA . GLY A 1 120 ? 11.984 29.391 9.664 1 28.22 120 GLY A CA 1
ATOM 901 C C . GLY A 1 120 ? 12.344 28.062 9.039 1 28.22 120 GLY A C 1
ATOM 902 O O . GLY A 1 120 ? 13.477 27.859 8.578 1 28.22 120 GLY A O 1
ATOM 903 N N . ALA A 1 121 ? 11.961 27.031 9.57 1 28.2 121 ALA A N 1
ATOM 904 C CA . ALA A 1 121 ? 12.148 25.828 8.766 1 28.2 121 ALA A CA 1
ATOM 905 C C . ALA A 1 121 ? 11.945 26.125 7.281 1 28.2 121 ALA A C 1
ATOM 907 O O . ALA A 1 121 ? 11.031 26.859 6.91 1 28.2 121 ALA A O 1
ATOM 908 N N . GLU A 1 122 ? 13 26.172 6.512 1 26.94 122 GLU A N 1
ATOM 909 C CA . GLU A 1 122 ? 13.039 26.109 5.055 1 26.94 122 GLU A CA 1
ATOM 910 C C . GLU A 1 122 ? 11.883 25.281 4.504 1 26.94 122 GLU A C 1
ATOM 912 O O . GLU A 1 122 ? 11.648 24.156 4.961 1 26.94 122 GLU A O 1
ATOM 917 N N . GLN A 1 123 ? 10.781 25.922 4.332 1 26.45 123 GLN A N 1
ATOM 918 C CA . GLN A 1 123 ? 9.797 25.422 3.375 1 26.45 123 GLN A CA 1
ATOM 919 C C . GLN A 1 123 ? 10.469 24.562 2.299 1 26.45 123 GLN A C 1
ATOM 921 O O . GLN A 1 123 ? 11.281 25.078 1.517 1 26.45 123 GLN A O 1
ATOM 926 N N . TYR A 1 124 ? 10.875 23.469 2.586 1 24.56 124 TYR A N 1
ATOM 927 C CA . TYR A 1 124 ? 11.273 22.688 1.425 1 24.56 124 TYR A CA 1
ATOM 928 C C . TYR A 1 124 ? 10.297 22.875 0.271 1 24.56 124 TYR A C 1
ATOM 930 O O . TYR A 1 124 ? 9.109 22.562 0.39 1 24.56 124 TYR A O 1
ATOM 938 N N . CYS A 1 125 ? 10.25 24.125 -0.239 1 24.34 125 CYS A N 1
ATOM 939 C CA . CYS A 1 125 ? 9.727 24.234 -1.597 1 24.34 125 CYS A CA 1
ATOM 940 C C . CYS A 1 125 ? 10.125 23.031 -2.441 1 24.34 125 CYS A C 1
ATOM 942 O O . CYS A 1 125 ? 11.305 22.703 -2.531 1 24.34 125 CYS A O 1
ATOM 944 N N . PHE A 1 126 ? 9.289 22.125 -2.488 1 27.23 126 PHE A N 1
ATOM 945 C CA . PHE A 1 126 ? 9.469 21.156 -3.561 1 27.23 126 PHE A CA 1
ATOM 946 C C . PHE A 1 126 ? 9.773 21.844 -4.879 1 27.23 126 PHE A C 1
ATOM 948 O O . PHE A 1 126 ? 8.859 22.328 -5.559 1 27.23 126 PHE A O 1
ATOM 955 N N . GLY A 1 127 ? 10.648 22.891 -4.949 1 24.81 127 GLY A N 1
ATOM 956 C CA . GLY A 1 127 ? 11.148 23.281 -6.262 1 24.81 127 GLY A CA 1
ATOM 957 C C . GLY A 1 127 ? 11.266 22.125 -7.223 1 24.81 127 GLY A C 1
ATOM 958 O O . GLY A 1 127 ? 11.352 20.969 -6.801 1 24.81 127 GLY A O 1
ATOM 959 N N . GLY A 1 128 ? 10.938 22.359 -8.508 1 27.81 128 GLY A N 1
ATOM 960 C CA . GLY A 1 128 ? 10.836 21.625 -9.758 1 27.81 128 GLY A CA 1
ATOM 961 C C . GLY A 1 128 ? 11.977 20.656 -9.977 1 27.81 128 GLY A C 1
ATOM 962 O O . GLY A 1 128 ? 11.805 19.641 -10.648 1 27.81 128 GLY A O 1
ATOM 963 N N . SER A 1 129 ? 13.234 21.219 -10.062 1 31.61 129 SER A N 1
ATOM 964 C CA . SER A 1 129 ? 14.297 20.562 -10.805 1 31.61 129 SER A CA 1
ATOM 965 C C . SER A 1 129 ? 14.766 19.297 -10.078 1 31.61 129 SER A C 1
ATOM 967 O O . SER A 1 129 ? 14.945 18.25 -10.703 1 31.61 129 SER A O 1
ATOM 969 N N . ASN A 1 130 ? 15.492 19.391 -8.836 1 33.97 130 ASN A N 1
ATOM 970 C CA . ASN A 1 130 ? 16.297 18.344 -8.203 1 33.97 130 ASN A CA 1
ATOM 971 C C . ASN A 1 130 ? 15.445 17.406 -7.348 1 33.97 130 ASN A C 1
ATOM 973 O O . ASN A 1 130 ? 15.875 16.969 -6.285 1 33.97 130 ASN A O 1
ATOM 977 N N . HIS A 1 131 ? 14.188 17.359 -7.223 1 39.12 131 HIS A N 1
ATOM 978 C CA . HIS A 1 131 ? 13.047 16.625 -6.688 1 39.12 131 HIS A CA 1
ATOM 979 C C . HIS A 1 131 ? 13.258 15.117 -6.805 1 39.12 131 HIS A C 1
ATOM 981 O O . HIS A 1 131 ? 12.891 14.359 -5.898 1 39.12 131 HIS A O 1
ATOM 987 N N . SER A 1 132 ? 13.812 14.852 -7.996 1 44.34 132 SER A N 1
ATOM 988 C CA . SER A 1 132 ? 14.07 13.43 -8.219 1 44.34 132 SER A CA 1
ATOM 989 C C . SER A 1 132 ? 15.055 12.883 -7.191 1 44.34 132 SER A C 1
ATOM 991 O O . SER A 1 132 ? 14.867 11.773 -6.672 1 44.34 132 SER A O 1
ATOM 993 N N . ASN A 1 133 ? 16.125 13.82 -6.965 1 49.59 133 ASN A N 1
ATOM 994 C CA . ASN A 1 133 ? 17.156 13.352 -6.039 1 49.59 133 ASN A CA 1
ATOM 995 C C . ASN A 1 133 ? 16.625 13.305 -4.605 1 49.59 133 ASN A C 1
ATOM 997 O O . ASN A 1 133 ? 16.938 12.367 -3.861 1 49.59 133 ASN A O 1
ATOM 1001 N N . GLU A 1 134 ? 15.922 14.328 -4.266 1 51.53 134 GLU A N 1
ATOM 1002 C CA . GLU A 1 134 ? 15.383 14.344 -2.908 1 51.53 134 GLU A CA 1
ATOM 1003 C C . GLU A 1 134 ? 14.383 13.219 -2.699 1 51.53 134 GLU A C 1
ATOM 1005 O O . GLU A 1 134 ? 14.367 12.578 -1.646 1 51.53 134 GLU A O 1
ATOM 1010 N N . LEU A 1 135 ? 13.68 13.039 -3.686 1 57.69 135 LEU A N 1
ATOM 1011 C CA . LEU A 1 135 ? 12.711 11.961 -3.604 1 57.69 135 LEU A CA 1
ATOM 1012 C C . LEU A 1 135 ? 13.406 10.609 -3.504 1 57.69 135 LEU A C 1
ATOM 1014 O O . LEU A 1 135 ? 12.977 9.734 -2.744 1 57.69 135 LEU A O 1
ATOM 1018 N N . GLN A 1 136 ? 14.531 10.633 -4.203 1 66.31 136 GLN A N 1
ATOM 1019 C CA . GLN A 1 136 ? 15.289 9.391 -4.148 1 66.31 136 GLN A CA 1
ATOM 1020 C C . GLN A 1 136 ? 15.867 9.156 -2.756 1 66.31 136 GLN A C 1
ATOM 1022 O O . GLN A 1 136 ? 15.891 8.023 -2.27 1 66.31 136 GLN A O 1
ATOM 1027 N N . VAL A 1 137 ? 16.266 10.281 -2.189 1 65 137 VAL A N 1
ATOM 1028 C CA . VAL A 1 137 ? 16.828 10.164 -0.854 1 65 137 VAL A CA 1
ATOM 1029 C C . VAL A 1 137 ? 15.75 9.766 0.143 1 65 137 VAL A C 1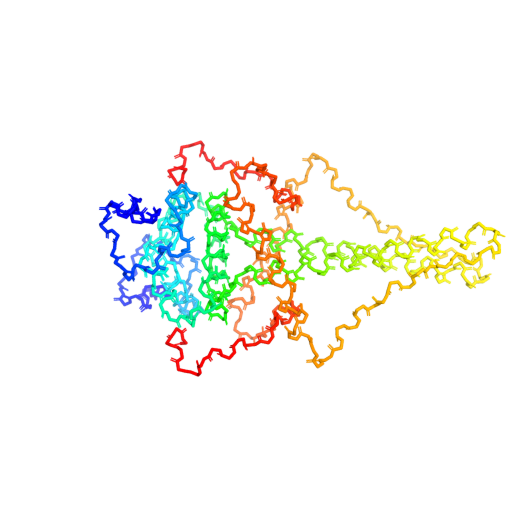
ATOM 1031 O O . VAL A 1 137 ? 15.961 8.883 0.98 1 65 137 VAL A O 1
ATOM 1034 N N . VAL A 1 138 ? 14.633 10.352 -0.028 1 67.56 138 VAL A N 1
ATOM 1035 C CA . VAL A 1 138 ? 13.523 10.055 0.873 1 67.56 138 VAL A CA 1
ATOM 1036 C C . VAL A 1 138 ? 13.117 8.594 0.735 1 67.56 138 VAL A C 1
ATOM 1038 O O . VAL A 1 138 ? 12.922 7.898 1.736 1 67.56 138 VAL A O 1
ATOM 1041 N N . TYR A 1 139 ? 13.148 8.164 -0.504 1 68.94 139 TYR A N 1
ATOM 1042 C CA . TYR A 1 139 ? 12.75 6.781 -0.725 1 68.94 139 TYR A CA 1
ATOM 1043 C C . TYR A 1 139 ? 13.812 5.82 -0.201 1 68.94 139 TYR A C 1
ATOM 1045 O O . TYR A 1 139 ? 13.484 4.793 0.399 1 68.94 139 TYR A O 1
ATOM 1053 N N . LYS A 1 140 ? 15.047 6.168 -0.461 1 73.06 140 LYS A N 1
ATOM 1054 C CA . LYS A 1 140 ? 16.125 5.312 0.037 1 73.06 140 LYS A CA 1
ATOM 1055 C C . LYS A 1 140 ? 16.078 5.211 1.559 1 73.06 140 LYS A C 1
ATOM 1057 O O . LYS A 1 140 ? 16.203 4.117 2.117 1 73.06 140 LYS A O 1
ATOM 1062 N N . GLU A 1 141 ? 15.914 6.293 2.146 1 71 141 GLU A N 1
ATOM 1063 C CA . GLU A 1 141 ? 15.844 6.297 3.605 1 71 141 GLU A CA 1
ATOM 1064 C C . GLU A 1 141 ? 14.641 5.508 4.105 1 71 141 GLU A C 1
ATOM 1066 O O . GLU A 1 141 ? 14.742 4.758 5.078 1 71 141 GLU A O 1
ATOM 1071 N N . ALA A 1 142 ? 13.539 5.777 3.488 1 72.19 142 ALA A N 1
ATOM 1072 C CA . ALA A 1 142 ? 12.336 5.047 3.863 1 72.19 142 ALA A CA 1
ATOM 1073 C C . ALA A 1 142 ? 12.531 3.543 3.684 1 72.19 142 ALA A C 1
ATOM 1075 O O . ALA A 1 142 ? 12.125 2.752 4.539 1 72.19 142 ALA A O 1
ATOM 1076 N N . LEU A 1 143 ? 13.148 3.139 2.619 1 75.5 143 LEU A N 1
ATOM 1077 C CA . LEU A 1 143 ? 13.391 1.727 2.348 1 75.5 143 LEU A CA 1
ATOM 1078 C C . LEU A 1 143 ? 14.344 1.13 3.383 1 75.5 143 LEU A C 1
ATOM 1080 O O . LEU A 1 143 ? 14.148 -0.005 3.824 1 75.5 143 LEU A O 1
ATOM 1084 N N . ASP A 1 144 ? 15.383 1.841 3.703 1 71.75 144 ASP A N 1
ATOM 1085 C CA . ASP A 1 144 ? 16.312 1.379 4.734 1 71.75 144 ASP A CA 1
ATOM 1086 C C . ASP A 1 144 ? 15.578 1.112 6.047 1 71.75 144 ASP A C 1
ATOM 1088 O O . ASP A 1 144 ? 15.844 0.112 6.719 1 71.75 144 ASP A O 1
ATOM 1092 N N . ARG A 1 145 ? 14.703 1.98 6.395 1 70.94 145 ARG A N 1
ATOM 1093 C CA . ARG A 1 145 ? 13.922 1.805 7.613 1 70.94 145 ARG A CA 1
ATOM 1094 C C . ARG A 1 145 ? 13.016 0.584 7.508 1 70.94 145 ARG A C 1
ATOM 1096 O O . ARG A 1 145 ? 12.898 -0.196 8.453 1 70.94 145 ARG A O 1
ATOM 1103 N N . LEU A 1 146 ? 12.438 0.453 6.383 1 71.5 146 LEU A N 1
ATOM 1104 C CA . LEU A 1 146 ? 11.555 -0.693 6.176 1 71.5 146 LEU A CA 1
ATOM 1105 C C . LEU A 1 146 ? 12.336 -2 6.258 1 71.5 146 LEU A C 1
ATOM 1107 O O . LEU A 1 146 ? 11.875 -2.969 6.863 1 71.5 146 LEU A O 1
ATOM 1111 N N . GLU A 1 147 ? 13.461 -1.946 5.602 1 74.44 147 GLU A N 1
ATOM 1112 C CA . GLU A 1 147 ? 14.305 -3.137 5.602 1 74.44 147 GLU A CA 1
ATOM 1113 C C . GLU A 1 147 ? 14.719 -3.52 7.02 1 74.44 147 GLU A C 1
ATOM 1115 O O . GLU A 1 147 ? 14.688 -4.695 7.387 1 74.44 147 GLU A O 1
ATOM 1120 N N . ARG A 1 148 ? 15.102 -2.527 7.801 1 71 148 ARG A N 1
ATOM 1121 C CA . ARG A 1 148 ? 15.484 -2.771 9.188 1 71 148 ARG A CA 1
ATOM 1122 C C . ARG A 1 148 ? 14.312 -3.34 9.984 1 71 148 ARG A C 1
ATOM 1124 O O . ARG A 1 148 ? 14.492 -4.246 10.797 1 71 148 ARG A O 1
ATOM 1131 N N . CYS A 1 149 ? 13.188 -2.768 9.742 1 66.88 149 CYS A N 1
ATOM 1132 C CA . CYS A 1 149 ? 12 -3.234 10.453 1 66.88 149 CYS A CA 1
ATOM 1133 C C . CYS A 1 149 ? 11.641 -4.652 10.031 1 66.88 149 CYS A C 1
ATOM 1135 O O . CYS A 1 149 ? 11.234 -5.469 10.859 1 66.88 149 CYS A O 1
ATOM 1137 N N . LEU A 1 150 ? 11.773 -4.898 8.75 1 67 150 LEU A N 1
ATOM 1138 C CA . LEU A 1 150 ? 11.352 -6.188 8.219 1 67 150 LEU A CA 1
ATOM 1139 C C . LEU A 1 150 ? 12.391 -7.266 8.531 1 67 150 LEU A C 1
ATOM 1141 O O . LEU A 1 150 ? 12.023 -8.406 8.844 1 67 150 LEU A O 1
ATOM 1145 N N . PHE A 1 151 ? 13.68 -6.875 8.5 1 63.41 151 PHE A N 1
ATOM 1146 C CA . PHE A 1 151 ? 14.688 -7.922 8.531 1 63.41 151 PHE A CA 1
ATOM 1147 C C . PHE A 1 151 ? 15.547 -7.809 9.789 1 63.41 151 PHE A C 1
ATOM 1149 O O . PHE A 1 151 ? 16.438 -8.625 10.008 1 63.41 151 PHE A O 1
ATOM 1156 N N . SER A 1 152 ? 15.508 -6.68 10.625 1 54.81 152 SER A N 1
ATOM 1157 C CA . SER A 1 152 ? 16.25 -6.625 11.875 1 54.81 152 SER A CA 1
ATOM 1158 C C . SER A 1 152 ? 15.625 -7.531 12.93 1 54.81 152 SER A C 1
ATOM 1160 O O . SER A 1 152 ? 14.398 -7.664 12.992 1 54.81 152 SER A O 1
ATOM 1162 N N . GLU A 1 153 ? 16.281 -8.57 13.391 1 45.5 153 GLU A N 1
ATOM 1163 C CA . GLU A 1 153 ? 15.969 -9.492 14.484 1 45.5 153 GLU A CA 1
ATOM 1164 C C . GLU A 1 153 ? 15.328 -8.758 15.656 1 45.5 153 GLU A C 1
ATOM 1166 O O . GLU A 1 153 ? 14.734 -9.383 16.531 1 45.5 153 GLU A O 1
ATOM 1171 N N . GLU A 1 154 ? 15.898 -7.648 16.172 1 37.38 154 GLU A N 1
ATOM 1172 C CA . GLU A 1 154 ? 15.516 -7.109 17.484 1 37.38 154 GLU A CA 1
ATOM 1173 C C . GLU A 1 154 ? 14.062 -6.645 17.484 1 37.38 154 GLU A C 1
ATOM 1175 O O . GLU A 1 154 ? 13.281 -7.043 18.344 1 37.38 154 GLU A O 1
ATOM 1180 N N . ASP A 1 155 ? 13.805 -5.117 17.641 1 33.09 155 ASP A N 1
ATOM 1181 C CA . ASP A 1 155 ? 12.633 -4.418 18.156 1 33.09 155 ASP A CA 1
ATOM 1182 C C . ASP A 1 155 ? 11.523 -4.344 17.109 1 33.09 155 ASP A C 1
ATOM 1184 O O . ASP A 1 155 ? 11.711 -3.77 16.031 1 33.09 155 ASP A O 1
ATOM 1188 N N . GLN A 1 156 ? 10.688 -5.305 16.953 1 33.72 156 GLN A N 1
ATOM 1189 C CA . GLN A 1 156 ? 9.32 -5.336 16.438 1 33.72 156 GLN A CA 1
ATOM 1190 C C . GLN A 1 156 ? 8.672 -3.953 16.516 1 33.72 156 GLN A C 1
ATOM 1192 O O . GLN A 1 156 ? 7.707 -3.748 17.25 1 33.72 156 GLN A O 1
ATOM 1197 N N . ILE A 1 157 ? 9.375 -2.906 16.609 1 30.81 157 ILE A N 1
ATOM 1198 C CA . ILE A 1 157 ? 8.672 -1.64 16.766 1 30.81 157 ILE A CA 1
ATOM 1199 C C . ILE A 1 157 ? 7.754 -1.42 15.562 1 30.81 157 ILE A C 1
ATOM 1201 O O . ILE A 1 157 ? 8.203 -1.461 14.414 1 30.81 157 ILE A O 1
ATOM 1205 N N . SER A 1 158 ? 6.504 -1.768 15.664 1 33.62 158 SER A N 1
ATOM 1206 C CA . SER A 1 158 ? 5.359 -1.463 14.82 1 33.62 158 SER A CA 1
ATOM 1207 C C . SER A 1 158 ? 5.527 -0.113 14.125 1 33.62 158 SER A C 1
ATOM 1209 O O . SER A 1 158 ? 5.824 0.891 14.773 1 33.62 158 SER A O 1
ATOM 1211 N N . PRO A 1 159 ? 5.977 -0.113 13 1 35.03 159 PRO A N 1
ATOM 1212 C CA . PRO A 1 159 ? 5.902 1.264 12.508 1 35.03 159 PRO A CA 1
ATOM 1213 C C . PRO A 1 159 ? 4.754 2.057 13.125 1 35.03 159 PRO A C 1
ATOM 1215 O O . PRO A 1 159 ? 3.635 1.549 13.227 1 35.03 159 PRO A O 1
ATOM 1218 N N . GLU A 1 160 ? 4.992 2.727 14.219 1 32.25 160 GLU A N 1
ATOM 1219 C CA . GLU A 1 160 ? 4.008 3.529 14.938 1 32.25 160 GLU A CA 1
ATOM 1220 C C . GLU A 1 160 ? 3.027 4.199 13.977 1 32.25 160 GLU A C 1
ATOM 1222 O O . GLU A 1 160 ? 3.166 5.383 13.672 1 32.25 160 GLU A O 1
ATOM 1227 N N . VAL A 1 161 ? 2.918 3.779 12.703 1 36.69 161 VAL A N 1
ATOM 1228 C CA . VAL A 1 161 ? 1.664 4.293 12.164 1 36.69 161 VAL A CA 1
ATOM 1229 C C . VAL A 1 161 ? 0.508 3.914 13.086 1 36.69 161 VAL A C 1
ATOM 1231 O O . VAL A 1 161 ? 0.465 2.803 13.617 1 36.69 161 VAL A O 1
ATOM 1234 N N . SER A 1 162 ? -0.054 4.793 13.812 1 32 162 SER A N 1
ATOM 1235 C CA . SER A 1 162 ? -1.215 4.453 14.633 1 32 162 SER A CA 1
ATOM 1236 C C . SER A 1 162 ? -2.006 3.305 14.016 1 32 162 SER A C 1
ATOM 1238 O O . SER A 1 162 ? -2.195 3.254 12.797 1 32 162 SER A O 1
ATOM 1240 N N . PRO A 1 163 ? -2.16 2.221 14.844 1 31.84 163 PRO A N 1
ATOM 1241 C CA . PRO A 1 163 ? -2.848 1.002 14.414 1 31.84 163 PRO A CA 1
ATOM 1242 C C . PRO A 1 163 ? -4.043 1.286 13.508 1 31.84 163 PRO A C 1
ATOM 1244 O O . PRO A 1 163 ? -4.754 2.273 13.711 1 31.84 163 PRO A O 1
ATOM 1247 N N . ALA A 1 164 ? -3.957 0.968 12.242 1 32.47 164 ALA A N 1
ATOM 1248 C CA . ALA A 1 164 ? -5.215 0.863 11.508 1 32.47 164 ALA A CA 1
ATOM 1249 C C . ALA A 1 164 ? -6.348 0.406 12.422 1 32.47 164 ALA A C 1
ATOM 1251 O O . ALA A 1 164 ? -6.102 -0.175 13.477 1 32.47 164 ALA A O 1
ATOM 1252 N N . PRO A 1 165 ? -7.594 0.938 12.234 1 30.17 165 PRO A N 1
ATOM 1253 C CA . PRO A 1 165 ? -8.586 0.434 13.188 1 30.17 165 PRO A CA 1
ATOM 1254 C C . PRO A 1 165 ? -8.336 -1.015 13.594 1 30.17 165 PRO A C 1
ATOM 1256 O O . PRO A 1 165 ? -7.656 -1.753 12.875 1 30.17 165 PRO A O 1
ATOM 1259 N N . ALA A 1 166 ? -8.688 -1.356 14.891 1 28.72 166 ALA A N 1
ATOM 1260 C CA . ALA A 1 166 ? -8.711 -2.654 15.562 1 28.72 166 ALA A CA 1
ATOM 1261 C C . ALA A 1 166 ? -8.938 -3.783 14.555 1 28.72 166 ALA A C 1
ATOM 1263 O O . ALA A 1 166 ? -9.539 -3.576 13.5 1 28.72 166 ALA A O 1
ATOM 1264 N N . SER A 1 167 ? -8.25 -4.926 14.773 1 32.09 167 SER A N 1
ATOM 1265 C CA . SER A 1 167 ? -8.242 -6.289 14.242 1 32.09 167 SER A CA 1
ATOM 1266 C C . SER A 1 167 ? -9.625 -6.691 13.75 1 32.09 167 SER A C 1
ATOM 1268 O O . SER A 1 167 ? -10.602 -6.621 14.5 1 32.09 167 SER A O 1
ATOM 1270 N N . ILE A 1 168 ? -9.953 -6.332 12.586 1 32.22 168 ILE A N 1
ATOM 1271 C CA . ILE A 1 168 ? -11.086 -7.168 12.195 1 32.22 168 ILE A CA 1
ATOM 1272 C C . ILE A 1 168 ? -10.953 -8.547 12.836 1 32.22 168 ILE A C 1
ATOM 1274 O O . ILE A 1 168 ? -9.883 -9.156 12.797 1 32.22 168 ILE A O 1
ATOM 1278 N N . ASP A 1 169 ? -11.648 -8.812 13.812 1 30.61 169 ASP A N 1
ATOM 1279 C CA . ASP A 1 169 ? -11.758 -10.156 14.352 1 30.61 169 ASP A CA 1
ATOM 1280 C C . ASP A 1 169 ? -11.656 -11.203 13.242 1 30.61 169 ASP A C 1
ATOM 1282 O O . ASP A 1 169 ? -12.648 -11.523 12.586 1 30.61 169 ASP A O 1
ATOM 1286 N N . VAL A 1 170 ? -10.68 -11.188 12.438 1 32.19 170 VAL A N 1
ATOM 1287 C CA . VAL A 1 170 ? -10.523 -12.422 11.688 1 32.19 170 VAL A CA 1
ATOM 1288 C C . VAL A 1 170 ? -10.422 -13.602 12.648 1 32.19 170 VAL A C 1
ATOM 1290 O O . VAL A 1 170 ? -9.688 -13.547 13.641 1 32.19 170 VAL A O 1
ATOM 1293 N N . PRO A 1 171 ? -11.273 -14.508 12.562 1 29.91 171 PRO A N 1
ATOM 1294 C CA . PRO A 1 171 ? -11.211 -15.625 13.5 1 29.91 171 PRO A CA 1
ATOM 1295 C C . PRO A 1 171 ? -9.812 -16.219 13.625 1 29.91 171 PRO A C 1
ATOM 1297 O O . PRO A 1 171 ? -9.016 -16.141 12.688 1 29.91 171 PRO A O 1
ATOM 1300 N N . GLU A 1 172 ? -9.336 -16.5 14.906 1 36.94 172 GLU A N 1
ATOM 1301 C CA . GLU A 1 172 ? -8.117 -17.172 15.336 1 36.94 172 GLU A CA 1
ATOM 1302 C C . GLU A 1 172 ? -7.664 -18.203 14.312 1 36.94 172 GLU A C 1
ATOM 1304 O O . GLU A 1 172 ? -6.477 -18.516 14.211 1 36.94 172 GLU A O 1
ATOM 1309 N N . ASP A 1 173 ? -8.602 -18.891 13.625 1 32.75 173 ASP A N 1
ATOM 1310 C CA . ASP A 1 173 ? -8.328 -20.047 12.781 1 32.75 173 ASP A CA 1
ATOM 1311 C C . ASP A 1 173 ? -8.016 -19.609 11.344 1 32.75 173 ASP A C 1
ATOM 1313 O O . ASP A 1 173 ? -8.133 -20.406 10.414 1 32.75 173 ASP A O 1
ATOM 1317 N N . PHE A 1 174 ? -7.891 -18.469 11.141 1 36.47 174 PHE A N 1
ATOM 1318 C CA . PHE A 1 174 ? -7.727 -18.078 9.742 1 36.47 174 PHE A CA 1
ATOM 1319 C C . PHE A 1 174 ? -6.383 -18.562 9.203 1 36.47 174 PHE A C 1
ATOM 1321 O O . PHE A 1 174 ? -5.336 -18.266 9.789 1 36.47 174 PHE A O 1
ATOM 1328 N N . PRO A 1 175 ? -6.379 -19.562 8.273 1 35.69 175 PRO A N 1
ATOM 1329 C CA . PRO A 1 175 ? -5.188 -20.234 7.766 1 35.69 175 PRO A CA 1
ATOM 1330 C C . PRO A 1 175 ? -4.125 -19.266 7.25 1 35.69 175 PRO A C 1
ATOM 1332 O O . PRO A 1 175 ? -3.031 -19.688 6.867 1 35.69 175 PRO A O 1
ATOM 1335 N N . TRP A 1 176 ? -4.582 -18.375 6.703 1 35.53 176 TRP A N 1
ATOM 1336 C CA . TRP A 1 176 ? -3.459 -17.547 6.258 1 35.53 176 TRP A CA 1
ATOM 1337 C C . TRP A 1 176 ? -2.633 -17.078 7.449 1 35.53 176 TRP A C 1
ATOM 1339 O O . TRP A 1 176 ? -1.787 -16.188 7.309 1 35.53 176 TRP A O 1
ATOM 1349 N N . ARG A 1 177 ? -2.779 -17.469 8.727 1 29 177 ARG A N 1
ATOM 1350 C CA . ARG A 1 177 ? -1.778 -17.328 9.773 1 29 177 ARG A CA 1
ATOM 1351 C C . ARG A 1 177 ? -0.665 -18.359 9.617 1 29 177 ARG A C 1
ATOM 1353 O O . ARG A 1 177 ? -0.926 -19.516 9.289 1 29 177 ARG A O 1
ATOM 1360 N N . MET B 1 1 ? 28.984 -25.828 1.756 1 38.81 1 MET B N 1
ATOM 1361 C CA . MET B 1 1 ? 27.734 -25.984 1.009 1 38.81 1 MET B CA 1
ATOM 1362 C C . MET B 1 1 ? 26.922 -24.688 1.052 1 38.81 1 MET B C 1
ATOM 1364 O O . MET B 1 1 ? 26.688 -24.141 2.127 1 38.81 1 MET B O 1
ATOM 1368 N N . ALA B 1 2 ? 27.016 -23.938 0.082 1 53 2 ALA B N 1
ATOM 1369 C CA . ALA B 1 2 ? 26.578 -22.547 0.182 1 53 2 ALA B CA 1
ATOM 1370 C C . ALA B 1 2 ? 25.125 -22.469 0.65 1 53 2 ALA B C 1
ATOM 1372 O O . ALA B 1 2 ? 24.281 -23.281 0.24 1 53 2 ALA B O 1
ATOM 1373 N N . SER B 1 3 ? 24.719 -22.094 1.852 1 66.69 3 SER B N 1
ATOM 1374 C CA . SER B 1 3 ? 23.453 -22.078 2.572 1 66.69 3 SER B CA 1
ATOM 1375 C C . SER B 1 3 ? 22.328 -21.469 1.725 1 66.69 3 SER B C 1
ATOM 1377 O O . SER B 1 3 ? 22.547 -20.484 1.017 1 66.69 3 SER B O 1
ATOM 1379 N N . SER B 1 4 ? 21.281 -22.344 1.342 1 83.5 4 SER B N 1
ATOM 1380 C CA . SER B 1 4 ? 20.078 -21.984 0.601 1 83.5 4 SER B CA 1
ATOM 1381 C C . SER B 1 4 ? 19.531 -20.641 1.081 1 83.5 4 SER B C 1
ATOM 1383 O O . SER B 1 4 ? 19.656 -20.297 2.258 1 83.5 4 SER B O 1
ATOM 1385 N N . CYS B 1 5 ? 19.234 -19.828 0.116 1 85.75 5 CYS B N 1
ATOM 1386 C CA . CYS B 1 5 ? 18.609 -18.562 0.535 1 85.75 5 CYS B CA 1
ATOM 1387 C C . CYS B 1 5 ? 17.266 -18.828 1.22 1 85.75 5 CYS B C 1
ATOM 1389 O O . CYS B 1 5 ? 16.781 -19.969 1.242 1 85.75 5 CYS B O 1
ATOM 1391 N N . GLY B 1 6 ? 16.734 -17.969 1.85 1 84.69 6 GLY B N 1
ATOM 1392 C CA . GLY B 1 6 ? 15.5 -18.109 2.6 1 84.69 6 GLY B CA 1
ATOM 1393 C C . GLY B 1 6 ? 14.32 -18.531 1.735 1 84.69 6 GLY B C 1
ATOM 1394 O O . GLY B 1 6 ? 13.477 -19.312 2.168 1 84.69 6 GLY B O 1
ATOM 1395 N N . ALA B 1 7 ? 14.289 -18.016 0.55 1 89.5 7 ALA B N 1
ATOM 1396 C CA . ALA B 1 7 ? 13.219 -18.359 -0.377 1 89.5 7 ALA B CA 1
ATOM 1397 C C . ALA B 1 7 ? 13.297 -19.828 -0.781 1 89.5 7 ALA B C 1
ATOM 1399 O O . ALA B 1 7 ? 12.297 -20.547 -0.716 1 89.5 7 ALA B O 1
ATOM 1400 N N . CYS B 1 8 ? 14.445 -20.203 -1.135 1 89.81 8 CYS B N 1
ATOM 1401 C CA . CYS B 1 8 ? 14.617 -21.578 -1.598 1 89.81 8 CYS B CA 1
ATOM 1402 C C . CYS B 1 8 ? 14.422 -22.562 -0.456 1 89.81 8 CYS B C 1
ATOM 1404 O O . CYS B 1 8 ? 13.906 -23.672 -0.665 1 89.81 8 CYS B O 1
ATOM 1406 N N . LYS B 1 9 ? 14.844 -22.219 0.725 1 85.69 9 LYS B N 1
ATOM 1407 C CA . LYS B 1 9 ? 14.578 -23.047 1.895 1 85.69 9 LYS B CA 1
ATOM 1408 C C . LYS B 1 9 ? 13.078 -23.25 2.094 1 85.69 9 LYS B C 1
ATOM 1410 O O . LYS B 1 9 ? 12.617 -24.375 2.322 1 85.69 9 LYS B O 1
ATOM 1415 N N . PHE B 1 10 ? 12.391 -22.156 2.023 1 87.62 10 PHE B N 1
ATOM 1416 C CA . PHE B 1 10 ? 10.945 -22.219 2.197 1 87.62 10 PHE B CA 1
ATOM 1417 C C . PHE B 1 10 ? 10.305 -23.047 1.09 1 87.62 10 PHE B C 1
ATOM 1419 O O . PHE B 1 10 ? 9.391 -23.828 1.345 1 87.62 10 PHE B O 1
ATOM 1426 N N . LEU B 1 11 ? 10.805 -22.875 -0.115 1 90.69 11 LEU B N 1
ATOM 1427 C CA . LEU B 1 11 ? 10.203 -23.531 -1.274 1 90.69 11 LEU B CA 1
ATOM 1428 C C . LEU B 1 11 ? 10.695 -24.969 -1.397 1 90.69 11 LEU B C 1
ATOM 1430 O O . LEU B 1 11 ? 10.273 -25.703 -2.293 1 90.69 11 LEU B O 1
ATOM 1434 N N . ARG B 1 12 ? 11.602 -25.344 -0.501 1 88.56 12 ARG B N 1
ATOM 1435 C CA . ARG B 1 12 ? 12.172 -26.688 -0.484 1 88.56 12 ARG B CA 1
ATOM 1436 C C . ARG B 1 12 ? 12.781 -27.047 -1.837 1 88.56 12 ARG B C 1
ATOM 1438 O O . ARG B 1 12 ? 12.508 -28.125 -2.385 1 88.56 12 ARG B O 1
ATOM 1445 N N . ARG B 1 13 ? 13.57 -26.141 -2.312 1 88.38 13 ARG B N 1
ATOM 1446 C CA . ARG B 1 13 ? 14.297 -26.359 -3.559 1 88.38 13 ARG B CA 1
ATOM 1447 C C . ARG B 1 13 ? 15.773 -26.016 -3.406 1 88.38 13 ARG B C 1
ATOM 1449 O O . ARG B 1 13 ? 16.172 -25.359 -2.436 1 88.38 13 ARG B O 1
ATOM 1456 N N . LYS B 1 14 ? 16.562 -26.5 -4.379 1 89.81 14 LYS B N 1
ATOM 1457 C CA . LYS B 1 14 ? 17.984 -26.188 -4.402 1 89.81 14 LYS B CA 1
ATOM 1458 C C . LYS B 1 14 ? 18.219 -24.75 -4.867 1 89.81 14 LYS B C 1
ATOM 1460 O O . LYS B 1 14 ? 17.656 -24.328 -5.875 1 89.81 14 LYS B O 1
ATOM 1465 N N . CYS B 1 15 ? 18.984 -24.109 -4.105 1 90.44 15 CYS B N 1
ATOM 1466 C CA . CYS B 1 15 ? 19.312 -22.734 -4.434 1 90.44 15 CYS B CA 1
ATOM 1467 C C . CYS B 1 15 ? 20.406 -22.672 -5.484 1 90.44 15 CYS B C 1
ATOM 1469 O O . CYS B 1 15 ? 21.562 -23.016 -5.203 1 90.44 15 CYS B O 1
ATOM 1471 N N . ALA B 1 16 ? 20.125 -22.234 -6.68 1 89.56 16 ALA B N 1
ATOM 1472 C CA . ALA B 1 16 ? 21.078 -22.172 -7.789 1 89.56 16 ALA B CA 1
ATOM 1473 C C . ALA B 1 16 ? 21.969 -20.938 -7.68 1 89.56 16 ALA B C 1
ATOM 1475 O O . ALA B 1 16 ? 21.672 -20.016 -6.918 1 89.56 16 ALA B O 1
ATOM 1476 N N . ASP B 1 17 ? 23.047 -20.922 -8.422 1 88.44 17 ASP B N 1
ATOM 1477 C CA . ASP B 1 17 ? 23.984 -19.812 -8.43 1 88.44 17 ASP B CA 1
ATOM 1478 C C . ASP B 1 17 ? 23.328 -18.531 -8.953 1 88.44 17 ASP B C 1
ATOM 1480 O O . ASP B 1 17 ? 23.688 -17.422 -8.539 1 88.44 17 ASP B O 1
ATOM 1484 N N . ILE B 1 18 ? 22.344 -18.672 -9.703 1 89.94 18 ILE B N 1
ATOM 1485 C CA . ILE B 1 18 ? 21.734 -17.5 -10.328 1 89.94 18 ILE B CA 1
ATOM 1486 C C . ILE B 1 18 ? 20.359 -17.25 -9.719 1 89.94 18 ILE B C 1
ATOM 1488 O O . ILE B 1 18 ? 19.484 -16.688 -10.367 1 89.94 18 ILE B O 1
ATOM 1492 N N . CYS B 1 19 ? 20.203 -17.688 -8.484 1 92.44 19 CYS B N 1
ATOM 1493 C CA . CYS B 1 19 ? 18.922 -17.516 -7.836 1 92.44 19 CYS B CA 1
ATOM 1494 C C . CYS B 1 19 ? 18.578 -16.031 -7.672 1 92.44 19 CYS B C 1
ATOM 1496 O O . CYS B 1 19 ? 19.344 -15.289 -7.047 1 92.44 19 CYS B O 1
ATOM 1498 N N . ILE B 1 20 ? 17.453 -15.656 -8.133 1 93.25 20 ILE B N 1
ATOM 1499 C CA . ILE B 1 20 ? 17.047 -14.25 -8.164 1 93.25 20 ILE B CA 1
ATOM 1500 C C . ILE B 1 20 ? 16.703 -13.781 -6.754 1 93.25 20 ILE B C 1
ATOM 150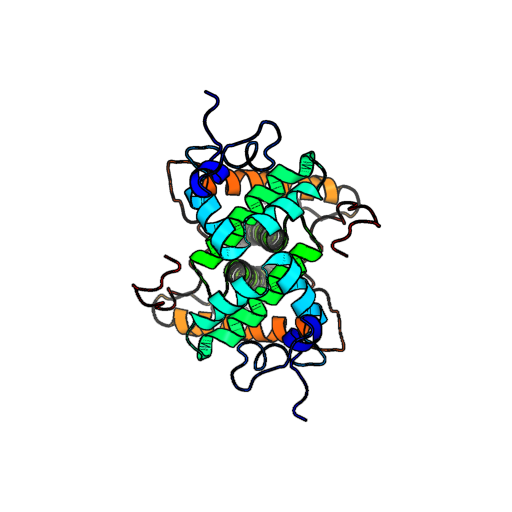2 O O . ILE B 1 20 ? 16.688 -12.578 -6.48 1 93.25 20 ILE B O 1
ATOM 1506 N N . PHE B 1 21 ? 16.453 -14.719 -5.867 1 92.19 21 PHE B N 1
ATOM 1507 C CA . PHE B 1 21 ? 16.016 -14.375 -4.52 1 92.19 21 PHE B CA 1
ATOM 1508 C C . PHE B 1 21 ? 17.203 -14.281 -3.57 1 92.19 21 PHE B C 1
ATOM 1510 O O . PHE B 1 21 ? 17.156 -13.57 -2.564 1 92.19 21 PHE B O 1
ATOM 1517 N N . ALA B 1 22 ? 18.25 -14.898 -3.84 1 90 22 ALA B N 1
ATOM 1518 C CA . ALA B 1 22 ? 19.359 -15.094 -2.926 1 90 22 ALA B CA 1
ATOM 1519 C C . ALA B 1 22 ? 19.938 -13.758 -2.459 1 90 22 ALA B C 1
ATOM 1521 O O . ALA B 1 22 ? 20.219 -13.578 -1.273 1 90 22 ALA B O 1
ATOM 1522 N N . PRO B 1 23 ? 20.062 -12.812 -3.346 1 88.44 23 PRO B N 1
ATOM 1523 C CA . PRO B 1 23 ? 20.625 -11.539 -2.9 1 88.44 23 PRO B CA 1
ATOM 1524 C C . PRO B 1 23 ? 19.703 -10.781 -1.946 1 88.44 23 PRO B C 1
ATOM 1526 O O . PRO B 1 23 ? 20.156 -9.883 -1.227 1 88.44 23 PRO B O 1
ATOM 1529 N N . HIS B 1 24 ? 18.422 -11.195 -1.933 1 87.06 24 HIS B N 1
ATOM 1530 C CA . HIS B 1 24 ? 17.453 -10.328 -1.265 1 87.06 24 HIS B CA 1
ATOM 1531 C C . HIS B 1 24 ? 16.812 -11.031 -0.073 1 87.06 24 HIS B C 1
ATOM 1533 O O . HIS B 1 24 ? 16.266 -10.383 0.821 1 87.06 24 HIS B O 1
ATOM 1539 N N . PHE B 1 25 ? 16.797 -12.312 -0.101 1 85.69 25 PHE B N 1
ATOM 1540 C CA . PHE B 1 25 ? 16.172 -13.078 0.966 1 85.69 25 PHE B CA 1
ATOM 1541 C C . PHE B 1 25 ? 17.141 -14.078 1.568 1 85.69 25 PHE B C 1
ATOM 1543 O O . PHE B 1 25 ? 17.219 -15.227 1.119 1 85.69 25 PHE B O 1
ATOM 1550 N N . SER B 1 26 ? 17.75 -13.586 2.59 1 76.19 26 SER B N 1
ATOM 1551 C CA . SER B 1 26 ? 18.766 -14.43 3.211 1 76.19 26 SER B CA 1
ATOM 1552 C C . SER B 1 26 ? 18.125 -15.555 4.016 1 76.19 26 SER B C 1
ATOM 1554 O O . SER B 1 26 ? 16.938 -15.523 4.305 1 76.19 26 SER B O 1
ATOM 1556 N N . TYR B 1 27 ? 18.859 -16.484 4.402 1 65.44 27 TYR B N 1
ATOM 1557 C CA . TYR B 1 27 ? 18.453 -17.734 5.031 1 65.44 27 TYR B CA 1
ATOM 1558 C C . TYR B 1 27 ? 17.703 -17.469 6.332 1 65.44 27 TYR B C 1
ATOM 1560 O O . TYR B 1 27 ? 16.656 -18.094 6.59 1 65.44 27 TYR B O 1
ATOM 1568 N N . GLU B 1 28 ? 18.125 -16.703 7.156 1 58.69 28 GLU B N 1
ATOM 1569 C CA . GLU B 1 28 ? 17.562 -16.562 8.492 1 58.69 28 GLU B CA 1
ATOM 1570 C C . GLU B 1 28 ? 16.312 -15.672 8.477 1 58.69 28 GLU B C 1
ATOM 1572 O O . GLU B 1 28 ? 15.289 -16.016 9.062 1 58.69 28 GLU B O 1
ATOM 1577 N N . GLN B 1 29 ? 16.422 -14.547 7.941 1 56 29 GLN B N 1
ATOM 1578 C CA . GLN B 1 29 ? 15.469 -13.461 8.117 1 56 29 GLN B CA 1
ATOM 1579 C C . GLN B 1 29 ? 14.375 -13.516 7.051 1 56 29 GLN B C 1
ATOM 1581 O O . GLN B 1 29 ? 13.219 -13.18 7.32 1 56 29 GLN B O 1
ATOM 1586 N N . ALA B 1 30 ? 14.742 -14.461 6.129 1 61.53 30 ALA B N 1
ATOM 1587 C CA . ALA B 1 30 ? 13.922 -14.109 4.973 1 61.53 30 ALA B CA 1
ATOM 1588 C C . ALA B 1 30 ? 12.891 -15.195 4.68 1 61.53 30 ALA B C 1
ATOM 1590 O O . ALA B 1 30 ? 11.984 -14.992 3.871 1 61.53 30 ALA B O 1
ATOM 1591 N N . ALA B 1 31 ? 12.938 -16.203 5.648 1 68.56 31 ALA B N 1
ATOM 1592 C CA . ALA B 1 31 ? 11.969 -17.25 5.32 1 68.56 31 ALA B CA 1
ATOM 1593 C C . ALA B 1 31 ? 10.555 -16.812 5.664 1 68.56 31 ALA B C 1
ATOM 1595 O O . ALA B 1 31 ? 9.617 -17.062 4.898 1 68.56 31 ALA B O 1
ATOM 1596 N N . ALA B 1 32 ? 10.359 -16.219 6.785 1 70.38 32 ALA B N 1
ATOM 1597 C CA . ALA B 1 32 ? 9.023 -15.773 7.168 1 70.38 32 ALA B CA 1
ATOM 1598 C C . ALA B 1 32 ? 8.508 -14.719 6.195 1 70.38 32 ALA B C 1
ATOM 1600 O O . ALA B 1 32 ? 7.336 -14.75 5.801 1 70.38 32 ALA B O 1
ATOM 1601 N N . HIS B 1 33 ? 9.359 -13.922 5.84 1 77.75 33 HIS B N 1
ATOM 1602 C CA . HIS B 1 33 ? 8.961 -12.883 4.902 1 77.75 33 HIS B CA 1
ATOM 1603 C C . HIS B 1 33 ? 8.586 -13.469 3.549 1 77.75 33 HIS B C 1
ATOM 1605 O O . HIS B 1 33 ? 7.594 -13.055 2.938 1 77.75 33 HIS B O 1
ATOM 1611 N N . PHE B 1 34 ? 9.398 -14.477 3.244 1 87.94 34 PHE B N 1
ATOM 1612 C CA . PHE B 1 34 ? 9.117 -15.047 1.931 1 87.94 34 PHE B CA 1
ATOM 1613 C C . PHE B 1 34 ? 7.832 -15.859 1.955 1 87.94 34 PHE B C 1
ATOM 1615 O O . PHE B 1 34 ? 7.125 -15.945 0.948 1 87.94 34 PHE B O 1
ATOM 1622 N N . SER B 1 35 ? 7.555 -16.391 3.156 1 90 35 SER B N 1
ATOM 1623 C CA . SER B 1 35 ? 6.277 -17.094 3.287 1 90 35 SER B CA 1
ATOM 1624 C C . SER B 1 35 ? 5.109 -16.156 2.973 1 90 35 SER B C 1
ATOM 1626 O O . SER B 1 35 ? 4.164 -16.547 2.283 1 90 35 SER B O 1
ATOM 1628 N N . ALA B 1 36 ? 5.195 -14.984 3.477 1 90.62 36 ALA B N 1
ATOM 1629 C CA . ALA B 1 36 ? 4.152 -14 3.203 1 90.62 36 ALA B CA 1
ATOM 1630 C C . ALA B 1 36 ? 4.113 -13.641 1.72 1 90.62 36 ALA B C 1
ATOM 1632 O O . ALA B 1 36 ? 3.037 -13.547 1.125 1 90.62 36 ALA B O 1
ATOM 1633 N N . ILE B 1 37 ? 5.281 -13.508 1.17 1 93.81 37 ILE B N 1
ATOM 1634 C CA . ILE B 1 37 ? 5.402 -13.156 -0.241 1 93.81 37 ILE B CA 1
ATOM 1635 C C . ILE B 1 37 ? 4.781 -14.25 -1.1 1 93.81 37 ILE B C 1
ATOM 1637 O O . ILE B 1 37 ? 4.004 -13.969 -2.016 1 93.81 37 ILE B O 1
ATOM 1641 N N . HIS B 1 38 ? 5.078 -15.414 -0.777 1 92.88 38 HIS B N 1
ATOM 1642 C CA . HIS B 1 38 ? 4.547 -16.547 -1.525 1 92.88 38 HIS B CA 1
ATOM 1643 C C . HIS B 1 38 ? 3.027 -16.609 -1.418 1 92.88 38 HIS B C 1
ATOM 1645 O O . HIS B 1 38 ? 2.342 -16.859 -2.414 1 92.88 38 HIS B O 1
ATOM 1651 N N . LYS B 1 39 ? 2.568 -16.438 -0.27 1 93.56 39 LYS B N 1
ATOM 1652 C CA . LYS B 1 39 ? 1.134 -16.531 -0.022 1 93.56 39 LYS B CA 1
ATOM 1653 C C . LYS B 1 39 ? 0.373 -15.445 -0.763 1 93.56 39 LYS B C 1
ATOM 1655 O O . LYS B 1 39 ? -0.713 -15.68 -1.295 1 93.56 39 LYS B O 1
ATOM 1660 N N . VAL B 1 40 ? 0.924 -14.305 -0.829 1 96.06 40 VAL B N 1
ATOM 1661 C CA . VAL B 1 40 ? 0.189 -13.148 -1.318 1 96.06 40 VAL B CA 1
ATOM 1662 C C . VAL B 1 40 ? 0.425 -12.977 -2.816 1 96.06 40 VAL B C 1
ATOM 1664 O O . VAL B 1 40 ? -0.523 -12.805 -3.586 1 96.06 40 VAL B O 1
ATOM 1667 N N . PHE B 1 41 ? 1.649 -13.125 -3.238 1 96.12 41 PHE B N 1
ATOM 1668 C CA . PHE B 1 41 ? 1.999 -12.797 -4.617 1 96.12 41 PHE B CA 1
ATOM 1669 C C . PHE B 1 41 ? 2.289 -14.062 -5.414 1 96.12 41 PHE B C 1
ATOM 1671 O O . PHE B 1 41 ? 2.082 -14.102 -6.629 1 96.12 41 PHE B O 1
ATOM 1678 N N . GLY B 1 42 ? 2.791 -15.023 -4.738 1 94.38 42 GLY B N 1
ATOM 1679 C CA . GLY B 1 42 ? 3.334 -16.188 -5.434 1 94.38 42 GLY B CA 1
ATOM 1680 C C . GLY B 1 42 ? 4.797 -16.016 -5.805 1 94.38 42 GLY B C 1
ATOM 1681 O O . GLY B 1 42 ? 5.227 -14.938 -6.195 1 94.38 42 GLY B O 1
ATOM 1682 N N . ALA B 1 43 ? 5.5 -17.125 -5.68 1 92.44 43 ALA B N 1
ATOM 1683 C CA . ALA B 1 43 ? 6.934 -17.125 -5.953 1 92.44 43 ALA B CA 1
ATOM 1684 C C . ALA B 1 43 ? 7.211 -16.812 -7.422 1 92.44 43 ALA B C 1
ATOM 1686 O O . ALA B 1 43 ? 8.125 -16.047 -7.734 1 92.44 43 ALA B O 1
ATOM 1687 N N . SER B 1 44 ? 6.387 -17.312 -8.328 1 93.19 44 SER B N 1
ATOM 1688 C CA . SER B 1 44 ? 6.602 -17.125 -9.758 1 93.19 44 SER B CA 1
ATOM 1689 C C . SER B 1 44 ? 6.387 -15.664 -10.156 1 93.19 44 SER B C 1
ATOM 1691 O O . SER B 1 44 ? 7.172 -15.102 -10.93 1 93.19 44 SER B O 1
ATOM 1693 N N . ASN B 1 45 ? 5.398 -15.117 -9.602 1 94.06 45 ASN B N 1
ATOM 1694 C CA . ASN B 1 45 ? 5.105 -13.727 -9.93 1 94.06 45 ASN B CA 1
ATOM 1695 C C . ASN B 1 45 ? 6.207 -12.789 -9.438 1 94.06 45 ASN B C 1
ATOM 1697 O O . ASN B 1 45 ? 6.613 -11.867 -10.148 1 94.06 45 ASN B O 1
ATOM 1701 N N . VAL B 1 46 ? 6.691 -13.078 -8.281 1 94.88 46 VAL B N 1
ATOM 1702 C CA . VAL B 1 46 ? 7.727 -12.219 -7.715 1 94.88 46 VAL B CA 1
ATOM 1703 C C . VAL B 1 46 ? 9.039 -12.422 -8.477 1 94.88 46 VAL B C 1
ATOM 1705 O O . VAL B 1 46 ? 9.766 -11.461 -8.727 1 94.88 46 VAL B O 1
ATOM 1708 N N . SER B 1 47 ? 9.281 -13.609 -8.828 1 94.25 47 SER B N 1
ATOM 1709 C CA . SER B 1 47 ? 10.469 -13.883 -9.641 1 94.25 47 SER B CA 1
ATOM 1710 C C . SER B 1 47 ? 10.414 -13.125 -10.961 1 94.25 47 SER B C 1
ATOM 1712 O O . SER B 1 47 ? 11.406 -12.523 -11.383 1 94.25 47 SER B O 1
ATOM 1714 N N . LYS B 1 48 ? 9.266 -13.211 -11.594 1 95.06 48 LYS B N 1
ATOM 1715 C CA . LYS B 1 48 ? 9.078 -12.492 -12.852 1 95.06 48 LYS B CA 1
ATOM 1716 C C . LYS B 1 48 ? 9.25 -10.992 -12.656 1 95.06 48 LYS B C 1
ATOM 1718 O O . LYS B 1 48 ? 9.906 -10.328 -13.469 1 95.06 48 LYS B O 1
ATOM 1723 N N . LEU B 1 49 ? 8.734 -10.469 -11.648 1 94.94 49 LEU B N 1
ATOM 1724 C CA . LEU B 1 49 ? 8.852 -9.047 -11.359 1 94.94 49 LEU B CA 1
ATOM 1725 C C . LEU B 1 49 ? 10.32 -8.641 -11.203 1 94.94 49 LEU B C 1
ATOM 1727 O O . LEU B 1 49 ? 10.781 -7.707 -11.859 1 94.94 49 LEU B O 1
ATOM 1731 N N . LEU B 1 50 ? 11.008 -9.383 -10.383 1 94.88 50 LEU B N 1
ATOM 1732 C CA . LEU B 1 50 ? 12.398 -9.055 -10.102 1 94.88 50 LEU B CA 1
ATOM 1733 C C . LEU B 1 50 ? 13.258 -9.211 -11.352 1 94.88 50 LEU B C 1
ATOM 1735 O O . LEU B 1 50 ? 14.156 -8.406 -11.602 1 94.88 50 LEU B O 1
ATOM 1739 N N . SER B 1 51 ? 12.906 -10.188 -12.117 1 95.06 51 SER B N 1
ATOM 1740 C CA . SER B 1 51 ? 13.695 -10.461 -13.312 1 95.06 51 SER B CA 1
ATOM 1741 C C . SER B 1 51 ? 13.523 -9.352 -14.352 1 95.06 51 SER B C 1
ATOM 1743 O O . SER B 1 51 ? 14.414 -9.133 -15.172 1 95.06 51 SER B O 1
ATOM 1745 N N . HIS B 1 52 ? 12.438 -8.711 -14.328 1 93.94 52 HIS B N 1
ATOM 1746 C CA . HIS B 1 52 ? 12.141 -7.68 -15.32 1 93.94 52 HIS B CA 1
ATOM 1747 C C . HIS B 1 52 ? 12.703 -6.328 -14.891 1 93.94 52 HIS B C 1
ATOM 1749 O O . HIS B 1 52 ? 12.75 -5.391 -15.695 1 93.94 52 HIS B O 1
ATOM 1755 N N . LEU B 1 53 ? 13.18 -6.238 -13.734 1 92.69 53 LEU B N 1
ATOM 1756 C CA . LEU B 1 53 ? 13.703 -4.98 -13.219 1 92.69 53 LEU B CA 1
ATOM 1757 C C . LEU B 1 53 ? 15.219 -4.906 -13.398 1 92.69 53 LEU B C 1
ATOM 1759 O O . LEU B 1 53 ? 15.906 -5.93 -13.344 1 92.69 53 LEU B O 1
ATOM 1763 N N . PRO B 1 54 ? 15.648 -3.639 -13.703 1 92.75 54 PRO B N 1
ATOM 1764 C CA . PRO B 1 54 ? 17.109 -3.477 -13.602 1 92.75 54 PRO B CA 1
ATOM 1765 C C . PRO B 1 54 ? 17.656 -3.908 -12.242 1 92.75 54 PRO B C 1
ATOM 1767 O O . PRO B 1 54 ? 17 -3.727 -11.219 1 92.75 54 PRO B O 1
ATOM 1770 N N . GLU B 1 55 ? 18.844 -4.434 -12.211 1 91.5 55 GLU B N 1
ATOM 1771 C CA . GLU B 1 55 ? 19.469 -5.02 -11.023 1 91.5 55 GLU B CA 1
ATOM 1772 C C . GLU B 1 55 ? 19.469 -4.035 -9.859 1 91.5 55 GLU B C 1
ATOM 1774 O O . GLU B 1 55 ? 19.203 -4.414 -8.719 1 91.5 55 GLU B O 1
ATOM 1779 N N . HIS B 1 56 ? 19.75 -2.834 -10.109 1 89.56 56 HIS B N 1
ATOM 1780 C CA . HIS B 1 56 ? 19.906 -1.857 -9.039 1 89.56 56 HIS B CA 1
ATOM 1781 C C . HIS B 1 56 ? 18.562 -1.482 -8.422 1 89.56 56 HIS B C 1
ATOM 1783 O O . HIS B 1 56 ? 18.516 -0.817 -7.383 1 89.56 56 HIS B O 1
ATOM 1789 N N . HIS B 1 57 ? 17.484 -1.956 -9.016 1 91.31 57 HIS B N 1
ATOM 1790 C CA . HIS B 1 57 ? 16.156 -1.676 -8.461 1 91.31 57 HIS B CA 1
ATOM 1791 C C . HIS B 1 57 ? 15.602 -2.891 -7.734 1 91.31 57 HIS B C 1
ATOM 1793 O O . HIS B 1 57 ? 14.594 -2.787 -7.031 1 91.31 57 HIS B O 1
ATOM 1799 N N . ARG B 1 58 ? 16.234 -3.98 -7.816 1 92.38 58 ARG B N 1
ATOM 1800 C CA . ARG B 1 58 ? 15.656 -5.242 -7.352 1 92.38 58 ARG B CA 1
ATOM 1801 C C . ARG B 1 58 ? 15.594 -5.285 -5.828 1 92.38 58 ARG B C 1
ATOM 1803 O O . ARG B 1 58 ? 14.641 -5.809 -5.254 1 92.38 58 ARG B O 1
ATOM 1810 N N . ALA B 1 59 ? 16.562 -4.75 -5.191 1 86.56 59 ALA B N 1
ATOM 1811 C CA . ALA B 1 59 ? 16.578 -4.754 -3.73 1 86.56 59 ALA B CA 1
ATOM 1812 C C . ALA B 1 59 ? 15.398 -3.963 -3.174 1 86.56 59 ALA B C 1
ATOM 1814 O O . ALA B 1 59 ? 14.711 -4.418 -2.254 1 86.56 59 ALA B O 1
ATOM 1815 N N . ALA B 1 60 ? 15.195 -2.777 -3.721 1 88.19 60 ALA B N 1
ATOM 1816 C CA . ALA B 1 60 ? 14.07 -1.949 -3.291 1 88.19 60 ALA B CA 1
ATOM 1817 C C . ALA B 1 60 ? 12.742 -2.652 -3.545 1 88.19 60 ALA B C 1
ATOM 1819 O O . ALA B 1 60 ? 11.852 -2.635 -2.691 1 88.19 60 ALA B O 1
ATOM 1820 N N . ALA B 1 61 ? 12.656 -3.264 -4.652 1 93.12 61 ALA B N 1
ATOM 1821 C CA . ALA B 1 61 ? 11.422 -3.977 -4.984 1 93.12 61 ALA B CA 1
ATOM 1822 C C . ALA B 1 61 ? 11.188 -5.141 -4.027 1 93.12 61 ALA B C 1
ATOM 1824 O O . ALA B 1 61 ? 10.055 -5.371 -3.59 1 93.12 61 ALA B O 1
ATOM 1825 N N . ALA B 1 62 ? 12.25 -5.871 -3.688 1 90.56 62 ALA B N 1
ATOM 1826 C CA . ALA B 1 62 ? 12.133 -6.996 -2.762 1 90.56 62 ALA B CA 1
ATOM 1827 C C . ALA B 1 62 ? 11.617 -6.531 -1.402 1 90.56 62 ALA B C 1
ATOM 1829 O O . ALA B 1 62 ? 10.75 -7.172 -0.811 1 90.56 62 ALA B O 1
ATOM 1830 N N . VAL B 1 63 ? 12.094 -5.406 -0.979 1 87.62 63 VAL B N 1
ATOM 1831 C CA . VAL B 1 63 ? 11.711 -4.879 0.324 1 87.62 63 VAL B CA 1
ATOM 1832 C C . VAL B 1 63 ? 10.258 -4.414 0.283 1 87.62 63 VAL B C 1
ATOM 1834 O O . VAL B 1 63 ? 9.477 -4.703 1.197 1 87.62 63 VAL B O 1
ATOM 1837 N N . THR B 1 64 ? 9.906 -3.762 -0.771 1 91 64 THR B N 1
ATOM 1838 C CA . THR B 1 64 ? 8.555 -3.211 -0.838 1 91 64 THR B CA 1
ATOM 1839 C C . THR B 1 64 ? 7.531 -4.32 -1.054 1 91 64 THR B C 1
ATOM 1841 O O . THR B 1 64 ? 6.422 -4.258 -0.517 1 91 64 THR B O 1
ATOM 1844 N N . VAL B 1 65 ? 7.941 -5.344 -1.767 1 94.06 65 VAL B N 1
ATOM 1845 C CA . VAL B 1 65 ? 7.062 -6.492 -1.939 1 94.06 65 VAL B CA 1
ATOM 1846 C C . VAL B 1 65 ? 6.855 -7.191 -0.598 1 94.06 65 VAL B C 1
ATOM 1848 O O . VAL B 1 65 ? 5.734 -7.578 -0.257 1 94.06 65 VAL B O 1
ATOM 1851 N N . ALA B 1 66 ? 7.914 -7.328 0.101 1 89.69 66 ALA B N 1
ATOM 1852 C CA . ALA B 1 66 ? 7.812 -7.953 1.418 1 89.69 66 ALA B CA 1
ATOM 1853 C C . ALA B 1 66 ? 6.914 -7.137 2.342 1 89.69 66 ALA B C 1
ATOM 1855 O O . ALA B 1 66 ? 6.074 -7.695 3.053 1 89.69 66 ALA B O 1
ATOM 1856 N N . TYR B 1 67 ? 7.047 -5.879 2.316 1 87.62 67 TYR B N 1
ATOM 1857 C CA . TYR B 1 67 ? 6.23 -4.992 3.137 1 87.62 67 TYR B CA 1
ATOM 1858 C C . TYR B 1 67 ? 4.754 -5.152 2.805 1 87.62 67 TYR B C 1
ATOM 1860 O O . TYR B 1 67 ? 3.922 -5.297 3.705 1 87.62 67 TYR B O 1
ATOM 1868 N N . GLU B 1 68 ? 4.434 -5.113 1.528 1 93.94 68 GLU B N 1
ATOM 1869 C CA . GLU B 1 68 ? 3.049 -5.25 1.084 1 93.94 68 GLU B CA 1
ATOM 1870 C C . GLU B 1 68 ? 2.484 -6.621 1.444 1 93.94 68 GLU B C 1
ATOM 1872 O O . GLU B 1 68 ? 1.325 -6.734 1.848 1 93.94 68 GLU B O 1
ATOM 1877 N N . ALA B 1 69 ? 3.316 -7.582 1.262 1 94 69 ALA B N 1
ATOM 1878 C CA . ALA B 1 69 ? 2.865 -8.93 1.591 1 94 69 ALA B CA 1
ATOM 1879 C C . ALA B 1 69 ? 2.525 -9.047 3.074 1 94 69 ALA B C 1
ATOM 1881 O O . ALA B 1 69 ? 1.474 -9.578 3.436 1 94 69 ALA B O 1
ATOM 1882 N N . LEU B 1 70 ? 3.383 -8.578 3.846 1 88.44 70 LEU B N 1
ATOM 1883 C CA . LEU B 1 70 ? 3.174 -8.656 5.285 1 88.44 70 LEU B CA 1
ATOM 1884 C C . LEU B 1 70 ? 1.948 -7.848 5.703 1 88.44 70 LEU B C 1
ATOM 1886 O O . LEU B 1 70 ? 1.178 -8.281 6.562 1 88.44 70 LEU B O 1
ATOM 1890 N N . ALA B 1 71 ? 1.768 -6.727 5.133 1 89.31 71 ALA B N 1
ATOM 1891 C CA . ALA B 1 71 ? 0.589 -5.914 5.422 1 89.31 71 ALA B CA 1
ATOM 1892 C C . ALA B 1 71 ? -0.694 -6.676 5.098 1 89.31 71 ALA B C 1
ATOM 1894 O O . ALA B 1 71 ? -1.674 -6.598 5.844 1 89.31 71 ALA B O 1
ATOM 1895 N N . ARG B 1 72 ? -0.665 -7.359 3.988 1 94.69 72 ARG B N 1
ATOM 1896 C CA . ARG B 1 72 ? -1.85 -8.102 3.564 1 94.69 72 ARG B CA 1
ATOM 1897 C C . ARG B 1 72 ? -2.102 -9.297 4.473 1 94.69 72 ARG B C 1
ATOM 1899 O O . ARG B 1 72 ? -3.252 -9.656 4.734 1 94.69 72 ARG B O 1
ATOM 1906 N N . ILE B 1 73 ? -1.024 -9.922 4.938 1 91.12 73 ILE B N 1
ATOM 1907 C CA . ILE B 1 73 ? -1.174 -11.023 5.875 1 91.12 73 ILE B CA 1
ATOM 1908 C C . ILE B 1 73 ? -1.796 -10.523 7.176 1 91.12 73 ILE B C 1
ATOM 1910 O O . ILE B 1 73 ? -2.664 -11.18 7.754 1 91.12 73 ILE B O 1
ATOM 1914 N N . ARG B 1 74 ? -1.419 -9.414 7.621 1 88.25 74 ARG B N 1
ATOM 1915 C CA . ARG B 1 74 ? -1.889 -8.844 8.883 1 88.25 74 ARG B CA 1
ATOM 1916 C C . ARG B 1 74 ? -3.314 -8.32 8.742 1 88.25 74 ARG B C 1
ATOM 1918 O O . ARG B 1 74 ? -4.117 -8.445 9.672 1 88.25 74 ARG B O 1
ATOM 1925 N N . ASP B 1 75 ? -3.58 -7.762 7.625 1 88.75 75 ASP B N 1
ATOM 1926 C CA . ASP B 1 75 ? -4.891 -7.207 7.297 1 88.75 75 ASP B CA 1
ATOM 1927 C C . ASP B 1 75 ? -5.348 -7.66 5.914 1 88.75 75 ASP B C 1
ATOM 1929 O O . ASP B 1 75 ? -5.152 -6.949 4.926 1 88.75 75 ASP B O 1
ATOM 1933 N N . PRO B 1 76 ? -5.984 -8.703 5.883 1 94.44 76 PRO B N 1
ATOM 1934 C CA . PRO B 1 76 ? -6.344 -9.281 4.586 1 94.44 76 PRO B CA 1
ATOM 1935 C C . PRO B 1 76 ? -7.34 -8.43 3.809 1 94.44 76 PRO B C 1
ATOM 1937 O O . PRO B 1 76 ? -7.492 -8.602 2.598 1 94.44 76 PRO B O 1
ATOM 1940 N N . VAL B 1 77 ? -8.023 -7.574 4.488 1 92 77 VAL B N 1
ATOM 1941 C CA . VAL B 1 77 ? -9.031 -6.766 3.814 1 92 77 VAL B CA 1
ATOM 1942 C C . VAL B 1 77 ? -8.375 -5.547 3.176 1 92 77 VAL B C 1
ATOM 1944 O O . VAL B 1 77 ? -8.57 -5.281 1.986 1 92 77 VAL B O 1
ATOM 1947 N N . TYR B 1 78 ? -7.574 -4.863 3.873 1 88.81 78 TYR B N 1
ATOM 1948 C CA . TYR B 1 78 ? -7.113 -3.566 3.393 1 88.81 78 TYR B CA 1
ATOM 1949 C C . TYR B 1 78 ? -5.645 -3.627 2.982 1 88.81 78 TYR B C 1
ATOM 1951 O O . TYR B 1 78 ? -5.184 -2.807 2.188 1 88.81 78 TYR B O 1
ATOM 1959 N N . GLY B 1 79 ? -4.898 -4.539 3.492 1 92.75 79 GLY B N 1
ATOM 1960 C CA . GLY B 1 79 ? -3.482 -4.598 3.164 1 92.75 79 GLY B CA 1
ATOM 1961 C C . GLY B 1 79 ? -2.75 -3.301 3.445 1 92.75 79 GLY B C 1
ATOM 1962 O O . GLY B 1 79 ? -2.98 -2.66 4.473 1 92.75 79 GLY B O 1
ATOM 1963 N N . CYS B 1 80 ? -1.88 -2.99 2.512 1 91.44 80 CYS B N 1
ATOM 1964 C CA . CYS B 1 80 ? -1.075 -1.781 2.648 1 91.44 80 CYS B CA 1
ATOM 1965 C C . CYS B 1 80 ? -1.935 -0.533 2.492 1 91.44 80 CYS B C 1
ATOM 1967 O O . CYS B 1 80 ? -1.535 0.557 2.906 1 91.44 80 CYS B O 1
ATOM 1969 N N . VAL B 1 81 ? -3.086 -0.656 1.908 1 91.44 81 VAL B N 1
ATOM 1970 C CA . VAL B 1 81 ? -3.99 0.471 1.699 1 91.44 81 VAL B CA 1
ATOM 1971 C C . VAL B 1 81 ? -4.453 1.019 3.047 1 91.44 81 VAL B C 1
ATOM 1973 O O . VAL B 1 81 ? -4.738 2.213 3.174 1 91.44 81 VAL B O 1
ATOM 1976 N N . ALA B 1 82 ? -4.469 0.166 4.039 1 87.94 82 ALA B N 1
ATOM 1977 C CA . ALA B 1 82 ? -4.812 0.632 5.379 1 87.94 82 ALA B CA 1
ATOM 1978 C C . ALA B 1 82 ? -3.852 1.727 5.84 1 87.94 82 ALA B C 1
ATOM 1980 O O . ALA B 1 82 ? -4.27 2.695 6.48 1 87.94 82 ALA B O 1
ATOM 1981 N N . HIS B 1 83 ? -2.637 1.559 5.531 1 88.38 83 HIS B N 1
ATOM 1982 C CA . HIS B 1 83 ? -1.629 2.547 5.902 1 88.38 83 HIS B CA 1
ATOM 1983 C C . HIS B 1 83 ? -1.812 3.84 5.113 1 88.38 83 HIS B C 1
ATOM 1985 O O . HIS B 1 83 ? -1.664 4.934 5.664 1 88.38 83 HIS B O 1
ATOM 1991 N N . VAL B 1 84 ? -2.117 3.682 3.877 1 87.38 84 VAL B N 1
ATOM 1992 C CA . VAL B 1 84 ? -2.361 4.844 3.029 1 87.38 84 VAL B CA 1
ATOM 1993 C C . VAL B 1 84 ? -3.527 5.656 3.592 1 87.38 84 VAL B C 1
ATOM 1995 O O . VAL B 1 84 ? -3.416 6.871 3.766 1 87.38 84 VAL B O 1
ATOM 1998 N N . ILE B 1 85 ? -4.617 4.945 3.877 1 82.88 85 ILE B N 1
ATOM 1999 C CA . ILE B 1 85 ? -5.816 5.602 4.387 1 82.88 85 ILE B CA 1
ATOM 2000 C C . ILE B 1 85 ? -5.5 6.301 5.707 1 82.88 85 ILE B C 1
ATOM 2002 O O . ILE B 1 85 ? -5.855 7.465 5.898 1 82.88 85 ILE B O 1
ATOM 2006 N N . ALA B 1 86 ? -4.828 5.652 6.598 1 82.44 86 ALA B N 1
ATOM 2007 C CA . ALA B 1 86 ? -4.484 6.238 7.895 1 82.44 86 ALA B CA 1
ATOM 2008 C C . ALA B 1 86 ? -3.611 7.477 7.723 1 82.44 86 ALA B C 1
ATOM 2010 O O . ALA B 1 86 ? -3.828 8.492 8.383 1 82.44 86 ALA B O 1
ATOM 2011 N N . LEU B 1 87 ? -2.654 7.379 6.871 1 82.69 87 LEU B N 1
ATOM 2012 C CA . LEU B 1 87 ? -1.752 8.5 6.637 1 82.69 87 LEU B CA 1
ATOM 2013 C C . LEU B 1 87 ? -2.49 9.664 5.988 1 82.69 87 LEU B C 1
ATOM 2015 O O . LEU B 1 87 ? -2.246 10.828 6.328 1 82.69 87 LEU B O 1
ATOM 2019 N N . GLN B 1 88 ? -3.342 9.359 5.066 1 81.19 88 GLN B N 1
ATOM 2020 C CA . GLN B 1 88 ? -4.16 10.398 4.453 1 81.19 88 GLN B CA 1
ATOM 2021 C C . GLN B 1 88 ? -4.996 11.133 5.5 1 81.19 88 GLN B C 1
ATOM 2023 O O . GLN B 1 88 ? -5.121 12.359 5.461 1 81.19 88 GLN B O 1
ATOM 2028 N N . GLN B 1 89 ? -5.559 10.414 6.375 1 80.12 89 GLN B N 1
ATOM 2029 C CA . GLN B 1 89 ? -6.332 11.031 7.445 1 80.12 89 GLN B CA 1
ATOM 2030 C C . GLN B 1 89 ? -5.453 11.938 8.305 1 80.12 89 GLN B C 1
ATOM 2032 O O . GLN B 1 89 ? -5.883 13.016 8.727 1 80.12 89 GLN B O 1
ATOM 2037 N N . GLN B 1 90 ? -4.301 11.445 8.57 1 84.62 90 GLN B N 1
ATOM 2038 C CA . GLN B 1 90 ? -3.363 12.242 9.352 1 84.62 90 GLN B CA 1
ATOM 2039 C C . GLN B 1 90 ? -3.016 13.547 8.625 1 84.62 90 GLN B C 1
ATOM 2041 O O . GLN B 1 90 ? -2.953 14.609 9.242 1 84.62 90 GLN B O 1
ATOM 2046 N N . VAL B 1 91 ? -2.82 13.5 7.375 1 84.75 91 VAL B N 1
ATOM 2047 C CA . VAL B 1 91 ? -2.508 14.672 6.566 1 84.75 91 VAL B CA 1
ATOM 2048 C C . VAL B 1 91 ? -3.656 15.68 6.648 1 84.75 91 VAL B C 1
ATOM 2050 O O . VAL B 1 91 ? -3.434 16.875 6.875 1 84.75 91 VAL B O 1
ATOM 2053 N N . VAL B 1 92 ? -4.836 15.156 6.52 1 84.81 92 VAL B N 1
ATOM 2054 C CA . VAL B 1 92 ? -6 16.031 6.566 1 84.81 92 VAL B CA 1
ATOM 2055 C C . VAL B 1 92 ? -6.078 16.719 7.926 1 84.81 92 VAL B C 1
ATOM 2057 O O . VAL B 1 92 ? -6.285 17.938 8.008 1 84.81 92 VAL B O 1
ATOM 2060 N N . ARG B 1 93 ? -5.887 15.992 8.961 1 85.81 93 ARG B N 1
ATOM 2061 C CA . ARG B 1 93 ? -5.949 16.547 10.312 1 85.81 93 ARG B CA 1
ATOM 2062 C C . ARG B 1 93 ? -4.875 17.609 10.516 1 85.81 93 ARG B C 1
ATOM 2064 O O . ARG B 1 93 ? -5.148 18.672 11.07 1 85.81 93 ARG B O 1
ATOM 2071 N N . LEU B 1 94 ? -3.709 17.297 10.062 1 87.38 94 LEU B N 1
ATOM 2072 C CA . LEU B 1 94 ? -2.602 18.234 10.227 1 87.38 94 LEU B CA 1
ATOM 2073 C C . LEU B 1 94 ? -2.82 19.484 9.375 1 87.38 94 LEU B C 1
ATOM 2075 O O . LEU B 1 94 ? -2.496 20.594 9.805 1 87.38 94 LEU B O 1
ATOM 2079 N N . GLN B 1 95 ? -3.346 19.266 8.227 1 89.44 95 GLN B N 1
ATOM 2080 C CA . GLN B 1 95 ? -3.664 20.406 7.391 1 89.44 95 GLN B CA 1
ATOM 2081 C C . GLN B 1 95 ? -4.688 21.312 8.062 1 89.44 95 GLN B C 1
ATOM 2083 O O . GLN B 1 95 ? -4.57 22.547 8.016 1 89.44 95 GLN B O 1
ATOM 2088 N N . GLU B 1 96 ? -5.68 20.766 8.648 1 88.38 96 GLU B N 1
ATOM 2089 C CA . GLU B 1 96 ? -6.676 21.547 9.383 1 88.38 96 GLU B CA 1
ATOM 2090 C C . GLU B 1 96 ? -6.039 22.297 10.547 1 88.38 96 GLU B C 1
ATOM 2092 O O . GLU B 1 96 ? -6.395 23.453 10.82 1 88.38 96 GLU B O 1
ATOM 2097 N N . GLU B 1 97 ? -5.172 21.656 11.195 1 90.56 97 GLU B N 1
ATOM 2098 C CA . GLU B 1 97 ? -4.473 22.281 12.312 1 90.56 97 GLU B CA 1
ATOM 2099 C C . GLU B 1 97 ? -3.627 23.469 11.844 1 90.56 97 GLU B C 1
ATOM 2101 O O . GLU B 1 97 ? -3.617 24.516 12.484 1 90.56 97 GLU B O 1
ATOM 2106 N N . VAL B 1 98 ? -2.934 23.328 10.781 1 91.75 98 VAL B N 1
ATOM 2107 C CA . VAL B 1 98 ? -2.129 24.406 10.211 1 91.75 98 VAL B CA 1
ATOM 2108 C C . VAL B 1 98 ? -3.021 25.594 9.859 1 91.75 98 VAL B C 1
ATOM 2110 O O . VAL B 1 98 ? -2.693 26.734 10.18 1 91.75 98 VAL B O 1
ATOM 2113 N N . GLU B 1 99 ? -4.059 25.25 9.281 1 90.12 99 GLU B N 1
ATOM 2114 C CA . GLU B 1 99 ? -4.984 26.328 8.898 1 90.12 99 GLU B CA 1
ATOM 2115 C C . GLU B 1 99 ? -5.5 27.062 10.133 1 90.12 99 GLU B C 1
ATOM 2117 O O . GLU B 1 99 ? -5.594 28.297 10.125 1 90.12 99 GLU B O 1
ATOM 2122 N N . SER B 1 100 ? -5.852 26.328 11.117 1 91.75 100 SER B N 1
ATOM 2123 C CA . SER B 1 100 ? -6.344 26.922 12.352 1 91.75 100 SER B CA 1
ATOM 2124 C C . SER B 1 100 ? -5.277 27.781 13.008 1 91.75 100 SER B C 1
ATOM 2126 O O . SER B 1 100 ? -5.562 28.891 13.469 1 91.75 100 SER B O 1
ATOM 2128 N N . LEU B 1 101 ? -4.102 27.297 13.023 1 88.44 101 LEU B N 1
ATOM 2129 C CA . LEU B 1 101 ? -3.006 28.031 13.633 1 88.44 101 LEU B CA 1
ATOM 2130 C C . LEU B 1 101 ? -2.686 29.297 12.836 1 88.44 101 LEU B C 1
ATOM 2132 O O . LEU B 1 101 ? -2.422 30.359 13.414 1 88.44 101 LEU B O 1
ATOM 2136 N N . MET B 1 102 ? -2.748 29.188 11.57 1 87.81 102 MET B N 1
ATOM 2137 C CA . MET B 1 102 ? -2.512 30.328 10.703 1 87.81 102 MET B CA 1
ATOM 2138 C C . MET B 1 102 ? -3.562 31.406 10.93 1 87.81 102 MET B C 1
ATOM 2140 O O . MET B 1 102 ? -3.236 32.594 10.977 1 87.81 102 MET B O 1
ATOM 2144 N N . ALA B 1 103 ? -4.742 30.969 11.109 1 86.38 103 ALA B N 1
ATOM 2145 C CA . ALA B 1 103 ? -5.824 31.922 11.383 1 86.38 103 ALA B CA 1
ATOM 2146 C C . ALA B 1 103 ? -5.598 32.625 12.711 1 86.38 103 ALA B C 1
ATOM 2148 O O . ALA B 1 103 ? -5.828 33.844 12.82 1 86.38 103 ALA B O 1
ATOM 2149 N N . GLN B 1 104 ? -5.195 31.953 13.648 1 84.94 104 GLN B N 1
ATOM 2150 C CA . GLN B 1 104 ? -4.926 32.531 14.961 1 84.94 104 GLN B CA 1
ATOM 2151 C C . GLN B 1 104 ? -3.789 33.531 14.898 1 84.94 104 GLN B C 1
ATOM 2153 O O . GLN B 1 104 ? -3.844 34.562 15.555 1 84.94 104 GLN B O 1
ATOM 2158 N N . LEU B 1 105 ? -2.74 33.281 14.18 1 83 105 LEU B N 1
ATOM 2159 C CA . LEU B 1 105 ? -1.609 34.188 14.023 1 83 105 LEU B CA 1
ATOM 2160 C C . LEU B 1 105 ? -2.039 35.5 13.328 1 83 105 LEU B C 1
ATOM 2162 O O . LEU B 1 105 ? -1.586 36.562 13.695 1 83 105 LEU B O 1
ATOM 2166 N N . LEU B 1 106 ? -2.854 35.406 12.422 1 81.19 106 LEU B N 1
ATOM 2167 C CA . LEU B 1 106 ? -3.326 36.562 11.672 1 81.19 106 LEU B CA 1
ATOM 2168 C C . LEU B 1 106 ? -4.234 37.438 12.539 1 81.19 106 LEU B C 1
ATOM 2170 O O . LEU B 1 106 ? -4.199 38.656 12.445 1 81.19 106 LEU B O 1
ATOM 2174 N N . CYS B 1 107 ? -5.031 36.844 13.414 1 74.06 107 CYS B N 1
ATOM 2175 C CA . CYS B 1 107 ? -5.91 37.594 14.305 1 74.06 107 CYS B CA 1
ATOM 2176 C C . CYS B 1 107 ? -5.105 38.344 15.359 1 74.06 107 CYS B C 1
ATOM 2178 O O . CYS B 1 107 ? -5.449 39.469 15.711 1 74.06 107 CYS B O 1
ATOM 2180 N N . LYS B 1 108 ? -4.062 37.875 15.867 1 69.06 108 LYS B N 1
ATOM 2181 C CA . LYS B 1 108 ? -3.24 38.531 16.875 1 69.06 108 LYS B CA 1
ATOM 2182 C C . LYS B 1 108 ? -2.455 39.688 16.281 1 69.06 108 LYS B C 1
ATOM 2184 O O . LYS B 1 108 ? -2.18 40.688 16.969 1 69.06 108 LYS B O 1
ATOM 2189 N N . SER B 1 109 ? -2.01 39.625 15.102 1 62.41 109 SER B N 1
ATOM 2190 C CA . SER B 1 109 ? -1.273 40.719 14.477 1 62.41 109 SER B CA 1
ATOM 2191 C C . SER B 1 109 ? -2.201 41.875 14.125 1 62.41 109 SER B C 1
ATOM 2193 O O . SER B 1 109 ? -1.757 43 14.008 1 62.41 109 SER B O 1
ATOM 2195 N N . SER B 1 110 ? -3.436 41.625 13.719 1 60.78 110 SER B N 1
ATOM 2196 C CA . SER B 1 110 ? -4.367 42.719 13.453 1 60.78 110 SER B CA 1
ATOM 2197 C C . SER B 1 110 ? -4.973 43.25 14.75 1 60.78 110 SER B C 1
ATOM 2199 O O . SER B 1 110 ? -5.324 42.469 15.641 1 60.78 110 SER B O 1
ATOM 2201 N N . SER B 1 111 ? -4.52 44.375 15.453 1 50.78 111 SER B N 1
ATOM 2202 C CA . SER B 1 111 ? -5.156 45.125 16.531 1 50.78 111 SER B CA 1
ATOM 2203 C C . SER B 1 111 ? -6.664 44.906 16.547 1 50.78 111 SER B C 1
ATOM 2205 O O . SER B 1 111 ? -7.387 45.562 17.281 1 50.78 111 SER B O 1
ATOM 2207 N N . VAL B 1 112 ? -7.312 44.375 15.609 1 46.22 112 VAL B N 1
ATOM 2208 C CA . VAL B 1 112 ? -8.773 44.406 15.625 1 46.22 112 VAL B CA 1
ATOM 2209 C C . VAL B 1 112 ? -9.281 43.406 16.656 1 46.22 112 VAL B C 1
ATOM 2211 O O . VAL B 1 112 ? -8.773 42.281 16.734 1 46.22 112 VAL B O 1
ATOM 2214 N N . THR B 1 113 ? -9.82 43.719 17.859 1 41.25 113 THR B N 1
ATOM 2215 C CA . THR B 1 113 ? -10.57 43.125 18.953 1 41.25 113 THR B CA 1
ATOM 2216 C C . THR B 1 113 ? -11.492 42 18.422 1 41.25 113 THR B C 1
ATOM 2218 O O . THR B 1 113 ? -12.312 41.469 19.188 1 41.25 113 THR B O 1
ATOM 2221 N N . GLY B 1 114 ? -12 42.094 17.141 1 41.59 114 GLY B N 1
ATOM 2222 C CA . GLY B 1 114 ? -13.141 41.219 16.891 1 41.59 114 GLY B CA 1
ATOM 2223 C C . GLY B 1 114 ? -12.844 39.75 17.125 1 41.59 114 GLY B C 1
ATOM 2224 O O . GLY B 1 114 ? -11.68 39.344 17.156 1 41.59 114 GLY B O 1
ATOM 2225 N N . SER B 1 115 ? -13.938 38.938 17.703 1 42.09 115 SER B N 1
ATOM 2226 C CA . SER B 1 115 ? -14.055 37.531 18.031 1 42.09 115 SER B CA 1
ATOM 2227 C C . SER B 1 115 ? -13.438 36.656 16.922 1 42.09 115 SER B C 1
ATOM 2229 O O . SER B 1 115 ? -14.016 36.531 15.852 1 42.09 115 SER B O 1
ATOM 2231 N N . CYS B 1 116 ? -12.289 36.969 16.5 1 44.91 116 CYS B N 1
ATOM 2232 C CA . CYS B 1 116 ? -11.766 35.969 15.555 1 44.91 116 CYS B CA 1
ATOM 2233 C C . CYS B 1 116 ? -12.07 34.562 16.016 1 44.91 116 CYS B C 1
ATOM 2235 O O . CYS B 1 116 ? -11.508 34.094 17.016 1 44.91 116 CYS B O 1
ATOM 2237 N N . ALA B 1 117 ? -13.367 34.25 16.125 1 38.16 117 ALA B N 1
ATOM 2238 C CA . ALA B 1 117 ? -13.898 32.906 16.469 1 38.16 117 ALA B CA 1
ATOM 2239 C C . ALA B 1 117 ? -13.109 31.828 15.75 1 38.16 117 ALA B C 1
ATOM 2241 O O . ALA B 1 117 ? -13.195 31.688 14.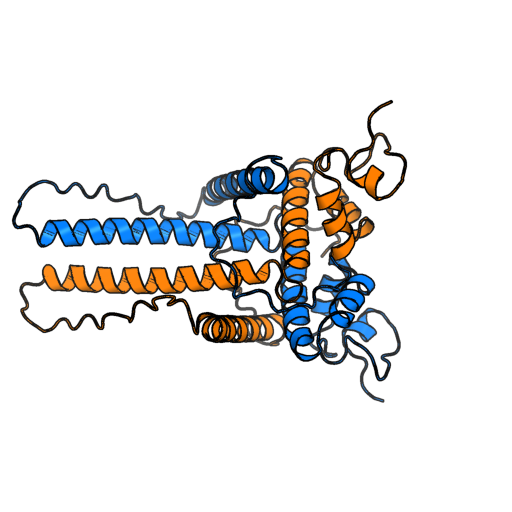531 1 38.16 117 ALA B O 1
ATOM 2242 N N . ILE B 1 118 ? -11.922 31.656 16.062 1 39.69 118 ILE B N 1
ATOM 2243 C CA . ILE B 1 118 ? -11.25 30.453 15.562 1 39.69 118 ILE B CA 1
ATOM 2244 C C . ILE B 1 118 ? -12.109 29.234 15.852 1 39.69 118 ILE B C 1
ATOM 2246 O O . ILE B 1 118 ? -12.531 29.016 17 1 39.69 118 ILE B O 1
ATOM 2250 N N . ASN B 1 119 ? -13.211 29.031 15.102 1 32.62 119 ASN B N 1
ATOM 2251 C CA . ASN B 1 119 ? -13.852 27.734 15.281 1 32.62 119 ASN B CA 1
ATOM 2252 C C . ASN B 1 119 ? -12.82 26.641 15.562 1 32.62 119 ASN B C 1
ATOM 2254 O O . ASN B 1 119 ? -11.914 26.406 14.758 1 32.62 119 ASN B O 1
ATOM 2258 N N . GLY B 1 120 ? -12.383 26.547 16.75 1 27.73 120 GLY B N 1
ATOM 2259 C CA . GLY B 1 120 ? -11.625 25.406 17.234 1 27.73 120 GLY B CA 1
ATOM 2260 C C . GLY B 1 120 ? -11.969 24.109 16.531 1 27.73 120 GLY B C 1
ATOM 2261 O O . GLY B 1 120 ? -13.102 23.641 16.594 1 27.73 120 GLY B O 1
ATOM 2262 N N . ALA B 1 121 ? -11.57 23.953 15.383 1 28.05 121 ALA B N 1
ATOM 2263 C CA . ALA B 1 121 ? -11.758 22.594 14.891 1 28.05 121 ALA B CA 1
ATOM 2264 C C . ALA B 1 121 ? -11.578 21.578 16.016 1 28.05 121 ALA B C 1
ATOM 2266 O O . ALA B 1 121 ? -10.688 21.719 16.859 1 28.05 121 ALA B O 1
ATOM 2267 N N . GLU B 1 122 ? -12.633 20.984 16.484 1 26.73 122 GLU B N 1
ATOM 2268 C CA . GLU B 1 122 ? -12.703 19.781 17.297 1 26.73 122 GLU B CA 1
ATOM 2269 C C . GLU B 1 122 ? -11.539 18.844 17 1 26.73 122 GLU B C 1
ATOM 2271 O O . GLU B 1 122 ? -11.281 18.531 15.828 1 26.73 122 GLU B O 1
ATOM 2276 N N . GLN B 1 123 ? -10.453 19.109 17.625 1 26.2 123 GLN B N 1
ATOM 2277 C CA . GLN B 1 123 ? -9.461 18.047 17.812 1 26.2 123 GLN B CA 1
ATOM 2278 C C . GLN B 1 123 ? -10.117 16.672 17.781 1 26.2 123 GLN B C 1
ATOM 2280 O O . GLN B 1 123 ? -10.93 16.359 18.656 1 26.2 123 GLN B O 1
ATOM 2285 N N . TYR B 1 124 ? -10.484 16.219 16.719 1 24.53 124 TYR B N 1
ATOM 2286 C CA . TYR B 1 124 ? -10.852 14.812 16.797 1 24.53 124 TYR B CA 1
ATOM 2287 C C . TYR B 1 124 ? -9.883 14.039 17.688 1 24.53 124 TYR B C 1
ATOM 2289 O O . TYR B 1 124 ? -8.688 13.969 17.391 1 24.53 124 TYR B O 1
ATOM 2297 N N . CYS B 1 125 ? -9.875 14.414 18.984 1 24.44 125 CYS B N 1
ATOM 2298 C CA . CYS B 1 125 ? -9.344 13.445 19.922 1 24.44 125 CYS B CA 1
ATOM 2299 C C . CYS B 1 125 ? -9.68 12.016 19.5 1 24.44 125 CYS B C 1
ATOM 2301 O O . CYS B 1 125 ? -10.844 11.703 19.25 1 24.44 125 CYS B O 1
ATOM 2303 N N . PHE B 1 126 ? -8.797 11.43 18.844 1 26.92 126 PHE B N 1
ATOM 2304 C CA . PHE B 1 126 ? -8.922 9.984 18.734 1 26.92 126 PHE B CA 1
ATOM 2305 C C . PHE B 1 126 ? -9.242 9.367 20.094 1 26.92 126 PHE B C 1
ATOM 2307 O O . PHE B 1 126 ? -8.336 9.141 20.906 1 26.92 126 PHE B O 1
ATOM 2314 N N . GLY B 1 127 ? -10.141 9.961 20.953 1 24.95 127 GLY B N 1
ATOM 2315 C CA . GLY B 1 127 ? -10.633 9.164 22.062 1 24.95 127 GLY B CA 1
ATOM 2316 C C . GLY B 1 127 ? -10.734 7.688 21.734 1 24.95 127 GLY B C 1
ATOM 2317 O O . GLY B 1 127 ? -10.836 7.312 20.562 1 24.95 127 GLY B O 1
ATOM 2318 N N . GLY B 1 128 ? -10.391 6.824 22.703 1 28.02 128 GLY B N 1
ATOM 2319 C CA . GLY B 1 128 ? -10.273 5.387 22.875 1 28.02 128 GLY B CA 1
ATOM 2320 C C . GLY B 1 128 ? -11.438 4.621 22.281 1 28.02 128 GLY B C 1
ATOM 2321 O O . GLY B 1 128 ? -11.297 3.449 21.922 1 28.02 128 GLY B O 1
ATOM 2322 N N . SER B 1 129 ? -12.695 4.934 22.812 1 31.5 129 SER B N 1
ATOM 2323 C CA . SER B 1 129 ? -13.766 3.947 22.75 1 31.5 129 SER B CA 1
ATOM 2324 C C . SER B 1 129 ? -14.258 3.75 21.312 1 31.5 129 SER B C 1
ATOM 2326 O O . SER B 1 129 ? -14.445 2.617 20.859 1 31.5 129 SER B O 1
ATOM 2328 N N . ASN B 1 130 ? -14.977 4.793 20.625 1 34.06 130 ASN B N 1
ATOM 2329 C CA . ASN B 1 130 ? -15.789 4.668 19.422 1 34.06 130 ASN B CA 1
ATOM 2330 C C . ASN B 1 130 ? -14.938 4.777 18.156 1 34.06 130 ASN B C 1
ATOM 2332 O O . ASN B 1 130 ? -15.367 5.367 17.172 1 34.06 130 ASN B O 1
ATOM 2336 N N . HIS B 1 131 ? -13.672 4.848 18.031 1 38.97 131 HIS B N 1
ATOM 2337 C CA . HIS B 1 131 ? -12.523 4.832 17.125 1 38.97 131 HIS B CA 1
ATOM 2338 C C . HIS B 1 131 ? -12.719 3.818 16 1 38.97 131 HIS B C 1
ATOM 2340 O O . HIS B 1 131 ? -12.344 4.074 14.859 1 38.97 131 HIS B O 1
ATOM 2346 N N . SER B 1 132 ? -13.273 2.705 16.516 1 44.38 132 SER B N 1
ATOM 2347 C CA . SER B 1 132 ? -13.523 1.659 15.523 1 44.38 132 SER B CA 1
ATOM 2348 C C . SER B 1 132 ? -14.508 2.127 14.453 1 44.38 132 SER B C 1
ATOM 2350 O O . SER B 1 132 ? -14.312 1.86 13.266 1 44.38 132 SER B O 1
ATOM 2352 N N . ASN B 1 133 ? -15.578 2.883 15.062 1 49.75 133 ASN B N 1
ATOM 2353 C CA . ASN B 1 133 ? -16.594 3.318 14.109 1 49.75 133 ASN B CA 1
ATOM 2354 C C . ASN B 1 133 ? -16.078 4.43 13.203 1 49.75 133 ASN B C 1
ATOM 2356 O O . ASN B 1 133 ? -16.375 4.445 12.008 1 49.75 133 ASN B O 1
ATOM 2360 N N . GLU B 1 134 ? -15.367 5.332 13.797 1 51.5 134 GLU B N 1
ATOM 2361 C CA . GLU B 1 134 ? -14.836 6.422 12.984 1 51.5 134 GLU B CA 1
ATOM 2362 C C . GLU B 1 134 ? -13.82 5.906 11.969 1 51.5 134 GLU B C 1
ATOM 2364 O O . GLU B 1 134 ? -13.805 6.352 10.82 1 51.5 134 GLU B O 1
ATOM 2369 N N . LEU B 1 135 ? -13.117 5.027 12.445 1 58.44 135 LEU B N 1
ATOM 2370 C CA . LEU B 1 135 ? -12.133 4.438 11.539 1 58.44 135 LEU B CA 1
ATOM 2371 C C . LEU B 1 135 ? -12.828 3.688 10.406 1 58.44 135 LEU B C 1
ATOM 2373 O O . LEU B 1 135 ? -12.391 3.756 9.258 1 58.44 135 LEU B O 1
ATOM 2377 N N . GLN B 1 136 ? -13.961 3.145 10.836 1 67.5 136 GLN B N 1
ATOM 2378 C CA . GLN B 1 136 ? -14.711 2.426 9.82 1 67.5 136 GLN B CA 1
ATOM 2379 C C . GLN B 1 136 ? -15.281 3.385 8.781 1 67.5 136 GLN B C 1
ATOM 2381 O O . GLN B 1 136 ? -15.297 3.078 7.586 1 67.5 136 GLN B O 1
ATOM 2386 N N . VAL B 1 137 ? -15.672 4.527 9.336 1 65.94 137 VAL B N 1
ATOM 2387 C CA . VAL B 1 137 ? -16.25 5.512 8.422 1 65.94 137 VAL B CA 1
ATOM 2388 C C . VAL B 1 137 ? -15.156 6.062 7.504 1 65.94 137 VAL B C 1
ATOM 2390 O O . VAL B 1 137 ? -15.359 6.188 6.293 1 65.94 137 VAL B O 1
ATOM 2393 N N . VAL B 1 138 ? -14.039 6.285 8.07 1 68 138 VAL B N 1
ATOM 2394 C CA . VAL B 1 138 ? -12.93 6.824 7.297 1 68 138 VAL B CA 1
ATOM 2395 C C . VAL B 1 138 ? -12.508 5.824 6.223 1 68 138 VAL B C 1
ATOM 2397 O O . VAL B 1 138 ? -12.305 6.195 5.062 1 68 138 VAL B O 1
ATOM 2400 N N . TYR B 1 139 ? -12.539 4.586 6.629 1 68.81 139 TYR B N 1
ATOM 2401 C CA . TYR B 1 139 ? -12.133 3.564 5.668 1 68.81 139 TYR B CA 1
ATOM 2402 C C . TYR B 1 139 ? -13.188 3.385 4.586 1 68.81 139 TYR B C 1
ATOM 2404 O O . TYR B 1 139 ? -12.859 3.229 3.406 1 68.81 139 TYR B O 1
ATOM 2412 N N . LYS B 1 140 ? -14.43 3.387 5.02 1 73.12 140 LYS B N 1
ATOM 2413 C CA . LYS B 1 140 ? -15.492 3.252 4.031 1 73.12 140 LYS B CA 1
ATOM 2414 C C . LYS B 1 140 ? -15.453 4.395 3.021 1 73.12 140 LYS B C 1
ATOM 2416 O O . LYS B 1 140 ? -15.578 4.172 1.816 1 73.12 140 LYS B O 1
ATOM 2421 N N . GLU B 1 141 ? -15.297 5.52 3.52 1 71.44 141 GLU B N 1
ATOM 2422 C CA . GLU B 1 141 ? -15.234 6.676 2.633 1 71.44 141 GLU B CA 1
ATOM 2423 C C . GLU B 1 141 ? -14.023 6.598 1.71 1 71.44 141 GLU B C 1
ATOM 2425 O O . GLU B 1 141 ? -14.117 6.91 0.521 1 71.44 141 GLU B O 1
ATOM 2430 N N . ALA B 1 142 ? -12.922 6.277 2.293 1 72.62 142 ALA B N 1
ATOM 2431 C CA . ALA B 1 142 ? -11.703 6.133 1.491 1 72.62 142 ALA B CA 1
ATOM 2432 C C . ALA B 1 142 ? -11.891 5.074 0.407 1 72.62 142 ALA B C 1
ATOM 2434 O O . ALA B 1 142 ? -11.484 5.273 -0.74 1 72.62 142 ALA B O 1
ATOM 2435 N N . LEU B 1 143 ? -12.516 3.98 0.746 1 75.69 143 LEU B N 1
ATOM 2436 C CA . LEU B 1 143 ? -12.75 2.904 -0.21 1 75.69 143 LEU B CA 1
ATOM 2437 C C . LEU B 1 143 ? -13.695 3.357 -1.32 1 75.69 143 LEU B C 1
ATOM 2439 O O . LEU B 1 143 ? -13.492 3.02 -2.488 1 75.69 143 LEU B O 1
ATOM 2443 N N . ASP B 1 144 ? -14.734 4.047 -0.956 1 72.31 144 ASP B N 1
ATOM 2444 C CA . ASP B 1 144 ? -15.656 4.578 -1.954 1 72.31 144 ASP B CA 1
ATOM 2445 C C . ASP B 1 144 ? -14.922 5.465 -2.961 1 72.31 144 ASP B C 1
ATOM 2447 O O . ASP B 1 144 ? -15.18 5.387 -4.164 1 72.31 144 ASP B O 1
ATOM 2451 N N . ARG B 1 145 ? -14.062 6.273 -2.475 1 71.62 145 ARG B N 1
ATOM 2452 C CA . ARG B 1 145 ? -13.281 7.141 -3.348 1 71.62 145 ARG B CA 1
ATOM 2453 C C . ARG B 1 145 ? -12.359 6.32 -4.25 1 71.62 145 ARG B C 1
ATOM 2455 O O . ARG B 1 145 ? -12.242 6.602 -5.445 1 71.62 145 ARG B O 1
ATOM 2462 N N . LEU B 1 146 ? -11.773 5.34 -3.672 1 71.81 146 LEU B N 1
ATOM 2463 C CA . LEU B 1 146 ? -10.891 4.488 -4.453 1 71.81 146 LEU B CA 1
ATOM 2464 C C . LEU B 1 146 ? -11.664 3.752 -5.543 1 71.81 146 LEU B C 1
ATOM 2466 O O . LEU B 1 146 ? -11.203 3.648 -6.68 1 71.81 146 LEU B O 1
ATOM 2470 N N . GLU B 1 147 ? -12.789 3.268 -5.113 1 74.69 147 GLU B N 1
ATOM 2471 C CA . GLU B 1 147 ? -13.625 2.539 -6.062 1 74.69 147 GLU B CA 1
ATOM 2472 C C . GLU B 1 147 ? -14.039 3.432 -7.227 1 74.69 147 GLU B C 1
ATOM 2474 O O . GLU B 1 147 ? -14.016 3.006 -8.383 1 74.69 147 GLU B O 1
ATOM 2479 N N . ARG B 1 148 ? -14.422 4.652 -6.914 1 71.19 148 ARG B N 1
ATOM 2480 C CA . ARG B 1 148 ? -14.805 5.605 -7.953 1 71.19 148 ARG B CA 1
ATOM 2481 C C . ARG B 1 148 ? -13.633 5.895 -8.883 1 71.19 148 ARG B C 1
ATOM 2483 O O . ARG B 1 148 ? -13.812 5.992 -10.102 1 71.19 148 ARG B O 1
ATOM 2490 N N . CYS B 1 149 ? -12.516 6.047 -8.281 1 66.88 149 CYS B N 1
ATOM 2491 C CA . CYS B 1 149 ? -11.328 6.324 -9.086 1 66.88 149 CYS B CA 1
ATOM 2492 C C . CYS B 1 149 ? -10.969 5.125 -9.953 1 66.88 149 CYS B C 1
ATOM 2494 O O . CYS B 1 149 ? -10.57 5.289 -11.109 1 66.88 149 CYS B O 1
ATOM 2496 N N . LEU B 1 150 ? -11.086 3.961 -9.359 1 67.06 150 LEU B N 1
ATOM 2497 C CA . LEU B 1 150 ? -10.664 2.75 -10.062 1 67.06 150 LEU B CA 1
ATOM 2498 C C . LEU B 1 150 ? -11.695 2.338 -11.102 1 67.06 150 LEU B C 1
ATOM 2500 O O . LEU B 1 150 ? -11.336 1.882 -12.195 1 67.06 150 LEU B O 1
ATOM 2504 N N . PHE B 1 151 ? -12.977 2.561 -10.758 1 63.25 151 PHE B N 1
ATOM 2505 C CA . PHE B 1 151 ? -13.992 1.939 -11.602 1 63.25 151 PHE B CA 1
ATOM 2506 C C . PHE B 1 151 ? -14.852 2.998 -12.281 1 63.25 151 PHE B C 1
ATOM 2508 O O . PHE B 1 151 ? -15.742 2.67 -13.078 1 63.25 151 PHE B O 1
ATOM 2515 N N . SER B 1 152 ? -14.82 4.34 -11.906 1 54.97 152 SER B N 1
ATOM 2516 C CA . SER B 1 152 ? -15.578 5.359 -12.625 1 54.97 152 SER B CA 1
ATOM 2517 C C . SER B 1 152 ? -14.945 5.66 -13.977 1 54.97 152 SER B C 1
ATOM 2519 O O . SER B 1 152 ? -13.719 5.656 -14.109 1 54.97 152 SER B O 1
ATOM 2521 N N . GLU B 1 153 ? -15.594 5.387 -15.086 1 45.69 153 GLU B N 1
ATOM 2522 C CA . GLU B 1 153 ? -15.273 5.703 -16.484 1 45.69 153 GLU B CA 1
ATOM 2523 C C . GLU B 1 153 ? -14.625 7.078 -16.594 1 45.69 153 GLU B C 1
ATOM 2525 O O . GLU B 1 153 ? -13.977 7.383 -17.594 1 45.69 153 GLU B O 1
ATOM 2530 N N . GLU B 1 154 ? -15.211 8.18 -16.078 1 37.41 154 GLU B N 1
ATOM 2531 C CA . GLU B 1 154 ? -14.844 9.547 -16.438 1 37.41 154 GLU B CA 1
ATOM 2532 C C . GLU B 1 154 ? -13.422 9.867 -16.016 1 37.41 154 GLU B C 1
ATOM 2534 O O . GLU B 1 154 ? -12.625 10.375 -16.797 1 37.41 154 GLU B O 1
ATOM 2539 N N . ASP B 1 155 ? -13.219 10.719 -14.742 1 33.12 155 ASP B N 1
ATOM 2540 C CA . ASP B 1 155 ? -12.102 11.594 -14.406 1 33.12 155 ASP B CA 1
ATOM 2541 C C . ASP B 1 155 ? -10.945 10.805 -13.797 1 33.12 155 ASP B C 1
ATOM 2543 O O . ASP B 1 155 ? -11.094 10.203 -12.734 1 33.12 155 ASP B O 1
ATOM 2547 N N . GLN B 1 156 ? -10.133 10.148 -14.531 1 33.16 156 GLN B N 1
ATOM 2548 C CA . GLN B 1 156 ? -8.742 9.773 -14.312 1 33.16 156 GLN B CA 1
ATOM 2549 C C . GLN B 1 156 ? -8.086 10.672 -13.266 1 33.16 156 GLN B C 1
ATOM 2551 O O . GLN B 1 156 ? -7.137 11.391 -13.57 1 33.16 156 GLN B O 1
ATOM 2556 N N . ILE B 1 157 ? -8.766 11.398 -12.492 1 30.95 157 ILE B N 1
ATOM 2557 C CA . ILE B 1 157 ? -8.055 12.305 -11.602 1 30.95 157 ILE B CA 1
ATOM 2558 C C . ILE B 1 157 ? -7.113 11.5 -10.695 1 30.95 157 ILE B C 1
ATOM 2560 O O . ILE B 1 157 ? -7.543 10.562 -10.023 1 30.95 157 ILE B O 1
ATOM 2564 N N . SER B 1 158 ? -5.891 11.422 -11.047 1 33.44 158 SER B N 1
ATOM 2565 C CA . SER B 1 158 ? -4.73 10.953 -10.297 1 33.44 158 SER B CA 1
ATOM 2566 C C . SER B 1 158 ? -4.898 11.203 -8.797 1 33.44 158 SER B C 1
ATOM 2568 O O . SER B 1 158 ? -5.215 12.32 -8.383 1 33.44 158 SER B O 1
ATOM 2570 N N . PRO B 1 159 ? -5.332 10.289 -8.102 1 34.56 159 PRO B N 1
ATOM 2571 C CA . PRO B 1 159 ? -5.262 10.727 -6.707 1 34.56 159 PRO B CA 1
ATOM 2572 C C . PRO B 1 159 ? -4.141 11.734 -6.457 1 34.56 159 PRO B C 1
ATOM 2574 O O . PRO B 1 159 ? -3.016 11.539 -6.926 1 34.56 159 PRO B O 1
ATOM 2577 N N . GLU B 1 160 ? -4.418 12.984 -6.59 1 31.88 160 GLU B N 1
ATOM 2578 C CA . GLU B 1 160 ? -3.461 14.07 -6.398 1 31.88 160 GLU B CA 1
ATOM 2579 C C . GLU B 1 160 ? -2.465 13.742 -5.293 1 31.88 160 GLU B C 1
ATOM 2581 O O . GLU B 1 160 ? -2.582 14.242 -4.172 1 31.88 160 GLU B O 1
ATOM 2586 N N . VAL B 1 161 ? -2.311 12.477 -4.867 1 36.75 161 VAL B N 1
ATOM 2587 C CA . VAL B 1 161 ? -1.054 12.344 -4.141 1 36.75 161 VAL B CA 1
ATOM 2588 C C . VAL B 1 161 ? 0.099 12.852 -5 1 36.75 161 VAL B C 1
ATOM 2590 O O . VAL B 1 161 ? 0.145 12.594 -6.207 1 36.75 161 VAL B O 1
ATOM 2593 N N . SER B 1 162 ? 0.681 13.938 -4.734 1 31.64 162 SER B N 1
ATOM 2594 C CA . SER B 1 162 ? 1.839 14.383 -5.5 1 31.64 162 SER B CA 1
ATOM 2595 C C . SER B 1 162 ? 2.629 13.203 -6.051 1 31.64 162 SER B C 1
ATOM 2597 O O . SER B 1 162 ? 2.795 12.188 -5.371 1 31.64 162 SER B O 1
ATOM 2599 N N . PRO B 1 163 ? 2.807 13.211 -7.414 1 31.61 163 PRO B N 1
ATOM 2600 C CA . PRO B 1 163 ? 3.488 12.133 -8.133 1 31.61 163 PRO B CA 1
ATOM 2601 C C . PRO B 1 163 ? 4.68 11.57 -7.363 1 31.61 163 PRO B C 1
ATOM 2603 O O . PRO B 1 163 ? 5.41 12.32 -6.715 1 31.61 163 PRO B O 1
ATOM 2606 N N . ALA B 1 164 ? 4.582 10.406 -6.836 1 33.34 164 ALA B N 1
ATOM 2607 C CA . ALA B 1 164 ? 5.828 9.742 -6.461 1 33.34 164 ALA B CA 1
ATOM 2608 C C . ALA B 1 164 ? 6.973 10.18 -7.371 1 33.34 164 ALA B C 1
ATOM 2610 O O . ALA B 1 164 ? 6.742 10.672 -8.484 1 33.34 164 ALA B O 1
ATOM 2611 N N . PRO B 1 165 ? 8.219 10.359 -6.805 1 30.84 165 PRO B N 1
ATOM 2612 C CA . PRO B 1 165 ? 9.227 10.805 -7.777 1 30.84 165 PRO B CA 1
ATOM 2613 C C . PRO B 1 165 ? 8.969 10.258 -9.18 1 30.84 165 PRO B C 1
ATOM 2615 O O . PRO B 1 165 ? 8.297 9.242 -9.336 1 30.84 165 PRO B O 1
ATOM 2618 N N . ALA B 1 166 ? 9.328 11.094 -10.234 1 28.44 166 ALA B N 1
ATOM 2619 C CA . ALA B 1 166 ? 9.344 10.867 -11.672 1 28.44 166 ALA B CA 1
ATOM 2620 C C . ALA B 1 166 ? 9.57 9.398 -12 1 28.44 166 ALA B C 1
ATOM 2622 O O . ALA B 1 166 ? 10.18 8.672 -11.219 1 28.44 166 ALA B O 1
ATOM 2623 N N . SER B 1 167 ? 8.945 8.875 -13.078 1 31.17 167 SER B N 1
ATOM 2624 C CA . SER B 1 167 ? 8.945 7.648 -13.867 1 31.17 167 SER B CA 1
ATOM 2625 C C . SER B 1 167 ? 10.32 6.988 -13.867 1 31.17 167 SER B C 1
ATOM 2627 O O . SER B 1 167 ? 11.305 7.605 -14.266 1 31.17 167 SER B O 1
ATOM 2629 N N . ILE B 1 168 ? 10.641 6.262 -12.875 1 31.14 168 ILE B N 1
ATOM 2630 C CA . ILE B 1 168 ? 11.781 5.453 -13.297 1 31.14 168 ILE B CA 1
ATOM 2631 C C . ILE B 1 168 ? 11.648 5.121 -14.781 1 31.14 168 ILE B C 1
ATOM 2633 O O . ILE B 1 168 ? 10.586 4.707 -15.242 1 31.14 168 ILE B O 1
ATOM 2637 N N . ASP B 1 169 ? 12.359 5.773 -15.555 1 30.06 169 ASP B N 1
ATOM 2638 C CA . ASP B 1 169 ? 12.461 5.379 -16.953 1 30.06 169 ASP B CA 1
ATOM 2639 C C . ASP B 1 169 ? 12.352 3.863 -17.109 1 30.06 169 ASP B C 1
ATOM 2641 O O . ASP B 1 169 ? 13.344 3.143 -16.969 1 30.06 169 ASP B O 1
ATOM 2645 N N . VAL B 1 170 ? 11.383 3.264 -16.594 1 33 170 VAL B N 1
ATOM 2646 C CA . VAL B 1 170 ? 11.211 1.901 -17.094 1 33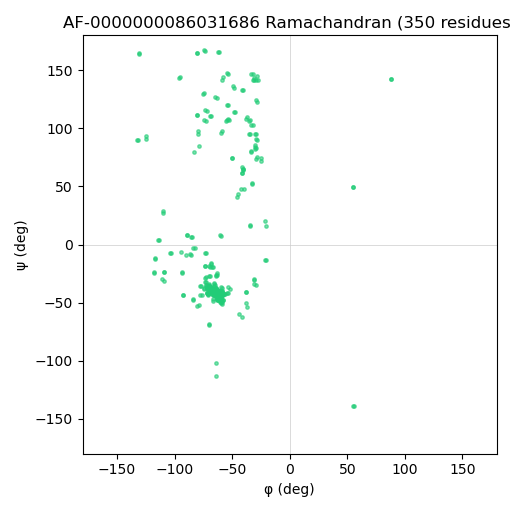 170 VAL B CA 1
ATOM 2647 C C . VAL B 1 170 ? 11.141 1.908 -18.609 1 33 170 VAL B C 1
ATOM 2649 O O . VAL B 1 170 ? 10.414 2.715 -19.203 1 33 170 VAL B O 1
ATOM 2652 N N . PRO B 1 171 ? 11.984 1.275 -19.25 1 30.89 171 PRO B N 1
ATOM 2653 C CA . PRO B 1 171 ? 11.953 1.324 -20.719 1 30.89 171 PRO B CA 1
ATOM 2654 C C . PRO B 1 171 ? 10.57 1.053 -21.281 1 30.89 171 PRO B C 1
ATOM 2656 O O . PRO B 1 171 ? 9.766 0.354 -20.656 1 30.89 171 PRO B O 1
ATOM 2659 N N . GLU B 1 172 ? 10.133 1.854 -22.297 1 36.91 172 GLU B N 1
ATOM 2660 C CA . GLU B 1 172 ? 8.93 1.763 -23.109 1 36.91 172 GLU B CA 1
ATOM 2661 C C . GLU B 1 172 ? 8.492 0.311 -23.297 1 36.91 172 GLU B C 1
ATOM 2663 O O . GLU B 1 172 ? 7.309 0.031 -23.484 1 36.91 172 GLU B O 1
ATOM 2668 N N . ASP B 1 173 ? 9.445 -0.619 -23.375 1 32.38 173 ASP B N 1
ATOM 2669 C CA . ASP B 1 173 ? 9.195 -2.004 -23.75 1 32.38 173 ASP B CA 1
ATOM 2670 C C . ASP B 1 173 ? 8.867 -2.863 -22.531 1 32.38 173 ASP B C 1
ATOM 2672 O O . ASP B 1 173 ? 9 -4.09 -22.578 1 32.38 173 ASP B O 1
ATOM 2676 N N . PHE B 1 174 ? 8.703 -2.324 -21.5 1 36.09 174 PHE B N 1
ATOM 2677 C CA . PHE B 1 174 ? 8.516 -3.18 -20.328 1 36.09 174 PHE B CA 1
ATOM 2678 C C . PHE B 1 174 ? 7.176 -3.898 -20.391 1 36.09 174 PHE B C 1
ATOM 2680 O O . PHE B 1 174 ? 6.133 -3.262 -20.547 1 36.09 174 PHE B O 1
ATOM 2687 N N . PRO B 1 175 ? 7.168 -5.266 -20.594 1 35.31 175 PRO B N 1
ATOM 2688 C CA . PRO B 1 175 ? 5.973 -6.074 -20.844 1 35.31 175 PRO B CA 1
ATOM 2689 C C . PRO B 1 175 ? 4.895 -5.875 -19.781 1 35.31 175 PRO B C 1
ATOM 2691 O O . PRO B 1 175 ? 3.803 -6.434 -19.891 1 35.31 175 PRO B O 1
ATOM 2694 N N . TRP B 1 176 ? 5.309 -5.727 -18.734 1 35.09 176 TRP B N 1
ATOM 2695 C CA . TRP B 1 176 ? 4.168 -5.562 -17.844 1 35.09 176 TRP B CA 1
ATOM 2696 C C . TRP B 1 176 ? 3.344 -4.34 -18.234 1 35.09 176 TRP B C 1
ATOM 2698 O O . TRP B 1 176 ? 2.479 -3.898 -17.469 1 35.09 176 TRP B O 1
ATOM 2708 N N . ARG B 1 177 ? 3.475 -3.57 -19.312 1 28.81 177 ARG B N 1
ATOM 2709 C CA . ARG B 1 177 ? 2.461 -2.68 -19.875 1 28.81 177 ARG B CA 1
ATOM 2710 C C . ARG B 1 177 ? 1.371 -3.469 -20.594 1 28.81 177 ARG B C 1
ATOM 2712 O O . ARG B 1 177 ? 1.66 -4.445 -21.297 1 28.81 177 ARG B O 1
#

InterPro domains:
  IPR004883 Lateral organ boundaries, LOB [PF03195] (4-101)
  IPR004883 Lateral organ boundaries, LOB [PS50891] (3-105)